Protein AF-A0A924BIZ5-F1 (afdb_monomer_lite)

Structure (mmCIF, N/CA/C/O backbone):
data_AF-A0A924BIZ5-F1
#
_entry.id   AF-A0A924BIZ5-F1
#
loop_
_atom_site.group_PDB
_atom_site.id
_atom_site.type_symbol
_atom_site.label_atom_id
_atom_site.label_alt_id
_atom_site.label_comp_id
_atom_site.label_asym_id
_atom_site.label_entity_id
_atom_site.label_seq_id
_atom_site.pdbx_PDB_ins_code
_atom_site.Cartn_x
_atom_site.Cartn_y
_atom_site.Cartn_z
_atom_site.occupancy
_atom_site.B_iso_or_equiv
_atom_site.auth_seq_id
_atom_site.auth_comp_id
_atom_site.auth_asym_id
_atom_site.auth_atom_id
_atom_site.pdbx_PDB_model_num
ATOM 1 N N . TRP A 1 1 ? 25.048 5.324 -27.636 1.00 75.25 1 TRP A N 1
ATOM 2 C CA . TRP A 1 1 ? 23.695 4.860 -28.011 1.00 75.25 1 TRP A CA 1
ATOM 3 C C . TRP A 1 1 ? 23.037 4.162 -26.826 1.00 75.25 1 TRP A C 1
ATOM 5 O O . TRP A 1 1 ? 23.643 3.249 -26.296 1.00 75.25 1 TRP A O 1
ATOM 15 N N . GLY A 1 2 ? 21.852 4.586 -26.367 1.00 77.31 2 GLY A N 1
ATOM 16 C CA . GLY A 1 2 ? 21.098 3.912 -25.292 1.00 77.31 2 GLY A CA 1
ATOM 17 C C . GLY A 1 2 ? 21.667 4.098 -23.879 1.00 77.31 2 GLY A C 1
ATOM 18 O O . GLY A 1 2 ? 21.203 3.449 -22.946 1.00 77.31 2 GLY A O 1
ATOM 19 N N . GLN A 1 3 ? 22.696 4.933 -23.727 1.00 85.75 3 GLN A N 1
ATOM 20 C CA . GLN A 1 3 ? 23.318 5.238 -22.439 1.00 85.75 3 GLN A CA 1
ATOM 21 C C . GLN A 1 3 ? 22.358 6.034 -21.552 1.00 85.75 3 GLN A C 1
ATOM 23 O O . GLN A 1 3 ? 22.257 5.753 -20.364 1.00 85.75 3 GLN A O 1
ATOM 28 N N . ASP A 1 4 ? 21.576 6.926 -22.157 1.00 88.44 4 ASP A N 1
ATOM 29 C CA . ASP A 1 4 ? 20.571 7.737 -21.466 1.00 88.44 4 ASP A CA 1
ATOM 30 C C . ASP A 1 4 ? 19.500 6.864 -20.796 1.00 88.44 4 ASP A C 1
ATOM 32 O O . ASP A 1 4 ? 19.100 7.139 -19.672 1.00 88.44 4 ASP A O 1
ATOM 36 N N . LEU A 1 5 ? 19.114 5.741 -21.420 1.00 86.38 5 LEU A N 1
ATOM 37 C CA . LEU A 1 5 ? 18.185 4.769 -20.826 1.00 86.38 5 LEU A CA 1
ATOM 38 C C . LEU A 1 5 ? 18.786 4.065 -19.603 1.00 86.38 5 LEU A C 1
ATOM 40 O O . LEU A 1 5 ? 18.089 3.803 -18.630 1.00 86.38 5 LEU A O 1
ATOM 44 N N . GLN A 1 6 ? 20.088 3.772 -19.627 1.00 85.88 6 GLN A N 1
ATOM 45 C CA . GLN A 1 6 ? 20.783 3.158 -18.491 1.00 85.88 6 GLN A CA 1
ATOM 46 C C . GLN A 1 6 ? 20.992 4.148 -17.337 1.00 85.88 6 GLN A C 1
ATOM 48 O O . GLN A 1 6 ? 20.965 3.740 -16.177 1.00 85.88 6 GLN A O 1
ATOM 53 N N . VAL A 1 7 ? 21.192 5.433 -17.645 1.00 89.88 7 VAL A N 1
ATOM 54 C CA . VAL A 1 7 ? 21.218 6.513 -16.646 1.00 89.88 7 VAL A CA 1
ATOM 55 C C . VAL A 1 7 ? 19.832 6.671 -16.029 1.00 89.88 7 VAL A C 1
ATOM 57 O O . VAL A 1 7 ? 19.696 6.519 -14.821 1.00 89.88 7 VAL A O 1
ATOM 60 N N . ALA A 1 8 ? 18.792 6.810 -16.852 1.00 87.31 8 ALA A N 1
ATOM 61 C CA . ALA A 1 8 ? 17.416 6.917 -16.381 1.00 87.31 8 ALA A CA 1
ATOM 62 C C . ALA A 1 8 ? 16.981 5.701 -15.539 1.00 87.31 8 ALA A C 1
ATOM 64 O O . ALA A 1 8 ? 16.285 5.860 -14.539 1.00 87.31 8 ALA A O 1
ATOM 65 N N . HIS A 1 9 ? 17.415 4.483 -15.894 1.00 89.00 9 HIS A N 1
ATOM 66 C CA . HIS A 1 9 ? 17.166 3.292 -15.076 1.00 89.00 9 HIS A CA 1
ATOM 67 C C . HIS A 1 9 ? 17.779 3.419 -13.676 1.00 89.00 9 HIS A C 1
ATOM 69 O O . HIS A 1 9 ? 17.130 3.095 -12.681 1.00 89.00 9 HIS A O 1
ATOM 75 N N . ARG A 1 10 ? 19.026 3.895 -13.593 1.00 87.88 10 ARG A N 1
ATOM 76 C CA . ARG A 1 10 ? 19.731 4.092 -12.323 1.00 87.88 10 ARG A CA 1
ATOM 77 C C . ARG A 1 10 ? 19.026 5.130 -11.455 1.00 87.88 10 ARG A C 1
ATOM 79 O O . ARG A 1 10 ? 18.825 4.871 -10.272 1.00 87.88 10 ARG A O 1
ATOM 86 N N . ASP A 1 11 ? 18.621 6.245 -12.052 1.00 88.31 11 ASP A N 1
ATOM 87 C CA . ASP A 1 11 ? 17.938 7.331 -11.348 1.00 88.31 11 ASP A CA 1
ATOM 88 C C . ASP A 1 11 ? 16.594 6.846 -10.780 1.00 88.31 11 ASP A C 1
ATOM 90 O O . ASP A 1 11 ? 16.328 7.001 -9.587 1.00 88.31 11 ASP A O 1
ATOM 94 N N . LEU A 1 12 ? 15.808 6.114 -11.581 1.00 87.06 12 LEU A N 1
ATOM 95 C CA . LEU A 1 12 ? 14.564 5.477 -11.127 1.00 87.06 12 LEU A CA 1
ATOM 96 C C . LEU A 1 12 ? 14.786 4.488 -9.971 1.00 87.06 12 LEU A C 1
ATOM 98 O O . LEU A 1 12 ? 13.953 4.394 -9.067 1.00 87.06 12 LEU A O 1
ATOM 102 N N . MET A 1 13 ? 15.889 3.732 -9.978 1.00 85.56 13 MET A N 1
ATOM 103 C CA . MET A 1 13 ? 16.218 2.813 -8.881 1.00 85.56 13 MET A CA 1
ATOM 104 C C . MET A 1 13 ? 16.618 3.549 -7.601 1.00 85.56 13 MET A C 1
ATOM 106 O O . MET A 1 13 ? 16.263 3.105 -6.507 1.00 85.56 13 MET A O 1
ATOM 110 N N . GLN A 1 14 ? 17.316 4.678 -7.720 1.00 85.06 14 GLN A N 1
ATOM 111 C CA . GLN A 1 14 ? 17.678 5.509 -6.576 1.00 85.06 14 GLN A CA 1
ATOM 112 C C . GLN A 1 14 ? 16.439 6.137 -5.924 1.00 85.06 14 GLN A C 1
ATOM 114 O O . GLN A 1 14 ? 16.303 6.094 -4.700 1.00 85.06 14 GLN A O 1
ATOM 119 N N . GLU A 1 15 ? 15.504 6.649 -6.727 1.00 81.25 15 GLU A N 1
ATOM 120 C CA . GLU A 1 15 ? 14.223 7.174 -6.238 1.00 81.25 15 GLU A CA 1
ATOM 121 C C . GLU A 1 15 ? 13.387 6.085 -5.550 1.00 81.25 15 GLU A C 1
ATOM 123 O O . GLU A 1 15 ? 12.900 6.285 -4.434 1.00 81.25 15 GLU A O 1
ATOM 128 N N . ARG A 1 16 ? 13.294 4.889 -6.150 1.00 81.19 16 ARG A N 1
ATOM 129 C CA . ARG A 1 16 ? 12.578 3.747 -5.558 1.00 81.19 16 ARG A CA 1
ATOM 130 C C . ARG A 1 16 ? 13.106 3.386 -4.170 1.00 81.19 16 ARG A C 1
ATOM 132 O O . ARG A 1 16 ? 12.307 3.070 -3.287 1.00 81.19 16 ARG A O 1
ATOM 139 N N . LEU A 1 17 ? 14.425 3.395 -3.962 1.00 75.94 17 LEU A N 1
ATOM 140 C CA . LEU A 1 17 ? 15.005 3.012 -2.673 1.00 75.94 17 LEU A CA 1
ATOM 141 C C . LEU A 1 17 ? 14.503 3.929 -1.548 1.00 75.94 17 LEU A C 1
ATOM 143 O O . LEU A 1 17 ? 14.100 3.430 -0.496 1.00 75.94 17 LEU A O 1
ATOM 147 N N . ALA A 1 18 ? 14.436 5.238 -1.804 1.00 72.38 18 ALA A N 1
ATOM 148 C CA . ALA A 1 18 ? 13.903 6.215 -0.857 1.00 72.38 18 ALA A CA 1
ATOM 149 C C . ALA A 1 18 ? 12.415 5.969 -0.539 1.00 72.38 18 ALA A C 1
ATOM 151 O O . ALA A 1 18 ? 11.995 6.099 0.609 1.00 72.38 18 ALA A O 1
ATOM 152 N N . VAL A 1 19 ? 11.635 5.552 -1.539 1.00 71.69 19 VAL A N 1
ATOM 153 C CA . VAL A 1 19 ? 10.201 5.245 -1.411 1.00 71.69 19 VAL A CA 1
ATOM 154 C C . VAL A 1 19 ? 9.962 3.937 -0.635 1.00 71.69 19 VAL A C 1
ATOM 156 O O . VAL A 1 19 ? 9.086 3.873 0.226 1.00 71.69 19 VAL A O 1
ATOM 159 N N . SER A 1 20 ? 10.767 2.898 -0.878 1.00 68.44 20 SER A N 1
ATOM 160 C CA . SER A 1 20 ? 10.620 1.576 -0.240 1.00 68.44 20 SER A CA 1
ATOM 161 C C . SER A 1 20 ? 10.942 1.562 1.261 1.00 68.44 20 SER A C 1
ATOM 163 O O . SER A 1 20 ? 10.394 0.753 2.007 1.00 68.44 20 SER A O 1
ATOM 165 N N . GLN A 1 21 ? 11.797 2.479 1.725 1.00 68.19 21 GLN A N 1
ATOM 166 C CA . GLN A 1 21 ? 12.205 2.580 3.131 1.00 68.19 21 GLN A CA 1
ATOM 167 C C . GLN A 1 21 ? 11.258 3.443 3.977 1.00 68.19 21 GLN A C 1
ATOM 169 O O . GLN A 1 21 ? 11.586 3.782 5.117 1.00 68.19 21 GLN A O 1
ATOM 174 N N . ALA A 1 22 ? 10.085 3.801 3.445 1.00 75.62 22 ALA A N 1
ATOM 175 C CA . ALA A 1 22 ? 9.154 4.688 4.121 1.00 75.62 22 ALA A CA 1
ATOM 176 C C . ALA A 1 22 ? 8.770 4.138 5.516 1.00 75.62 22 ALA A C 1
ATOM 178 O O . ALA A 1 22 ? 8.146 3.072 5.610 1.00 75.62 22 ALA A O 1
ATOM 179 N N . PRO A 1 23 ? 9.082 4.860 6.616 1.00 85.62 23 PRO A N 1
ATOM 180 C CA . PRO A 1 23 ? 8.750 4.430 7.980 1.00 85.62 23 PRO A CA 1
ATOM 181 C C . PRO A 1 23 ? 7.243 4.203 8.165 1.00 85.62 23 PRO A C 1
ATOM 183 O O . PRO A 1 23 ? 6.839 3.336 8.940 1.00 85.62 23 PRO A O 1
ATOM 186 N N . LEU A 1 24 ? 6.439 4.879 7.343 1.00 90.50 24 LEU A N 1
ATOM 187 C CA . LEU A 1 24 ? 4.989 4.792 7.270 1.00 90.50 24 LEU A CA 1
ATOM 188 C C . LEU A 1 24 ? 4.433 3.358 7.207 1.00 90.50 24 LEU A C 1
ATOM 190 O O . LEU A 1 24 ? 3.452 3.062 7.889 1.00 90.50 24 LEU A O 1
ATOM 194 N N . LEU A 1 25 ? 5.030 2.455 6.416 1.00 89.38 25 LEU A N 1
ATOM 195 C CA . LEU A 1 25 ? 4.541 1.069 6.297 1.00 89.38 25 LEU A CA 1
ATOM 196 C C . LEU A 1 25 ? 4.655 0.324 7.631 1.00 89.38 25 LEU A C 1
ATOM 198 O O . LEU A 1 25 ? 3.721 -0.350 8.075 1.00 89.38 25 LEU A O 1
ATOM 202 N N . ARG A 1 26 ? 5.806 0.478 8.285 1.00 89.88 26 ARG A N 1
ATOM 203 C CA . ARG A 1 26 ? 6.124 -0.152 9.568 1.00 89.88 26 ARG A CA 1
ATOM 204 C C . ARG A 1 26 ? 5.297 0.448 10.700 1.00 89.88 26 ARG A C 1
ATOM 206 O O . ARG A 1 26 ? 4.749 -0.301 11.503 1.00 89.88 26 ARG A O 1
ATOM 213 N N . GLU A 1 27 ? 5.169 1.770 10.738 1.00 93.00 27 GLU A N 1
ATOM 214 C CA . GLU A 1 27 ? 4.358 2.480 11.732 1.00 93.00 27 GLU A CA 1
ATOM 215 C C . GLU A 1 27 ? 2.885 2.081 11.629 1.00 93.00 27 GLU A C 1
ATOM 217 O O . GLU A 1 27 ? 2.299 1.641 12.616 1.00 93.00 27 GLU A O 1
ATOM 222 N N . THR A 1 28 ? 2.308 2.104 10.422 1.00 93.81 28 THR A N 1
ATOM 223 C CA . THR A 1 28 ? 0.913 1.685 10.205 1.00 93.81 28 THR A CA 1
ATOM 224 C C . THR A 1 28 ? 0.696 0.230 10.627 1.00 93.81 28 THR A C 1
ATOM 226 O O . THR A 1 28 ? -0.275 -0.078 11.319 1.00 93.81 28 THR A O 1
ATOM 229 N N . THR A 1 29 ? 1.612 -0.673 10.259 1.00 93.31 29 THR A N 1
ATOM 230 C CA . THR A 1 29 ? 1.534 -2.091 10.649 1.00 93.31 29 THR A CA 1
ATOM 231 C C . THR A 1 29 ? 1.585 -2.254 12.168 1.00 93.31 29 THR A C 1
ATOM 233 O O . THR A 1 29 ? 0.789 -3.002 12.739 1.00 93.31 29 THR A O 1
ATOM 236 N N . SER A 1 30 ? 2.480 -1.523 12.837 1.00 93.31 30 SER A N 1
ATOM 237 C CA . SER A 1 30 ? 2.604 -1.520 14.297 1.00 93.31 30 SER A CA 1
ATOM 238 C C . SER A 1 30 ? 1.320 -1.028 14.968 1.00 93.31 30 SER A C 1
ATOM 240 O O . SER A 1 30 ? 0.792 -1.692 15.860 1.00 93.31 30 SER A O 1
ATOM 242 N N . HIS A 1 31 ? 0.748 0.076 14.483 1.00 94.75 31 HIS A N 1
ATOM 243 C CA . HIS A 1 31 ? -0.507 0.618 15.001 1.00 94.75 31 HIS A CA 1
ATOM 244 C C . HIS A 1 31 ? -1.683 -0.346 14.817 1.00 94.75 31 HIS A C 1
ATOM 246 O O . HIS A 1 31 ? -2.429 -0.571 15.769 1.00 94.75 31 HIS A O 1
ATOM 252 N N . LEU A 1 32 ? -1.830 -0.974 13.644 1.00 94.44 32 LEU A N 1
ATOM 253 C CA . LEU A 1 32 ? -2.865 -1.990 13.410 1.00 94.44 32 LEU A CA 1
ATOM 254 C C . LEU A 1 32 ? -2.666 -3.229 14.293 1.00 94.44 32 LEU A C 1
ATOM 256 O O . LEU A 1 32 ? -3.635 -3.775 14.818 1.00 94.44 32 LEU A O 1
ATOM 260 N N . THR A 1 33 ? -1.420 -3.652 14.502 1.00 94.25 33 THR A N 1
ATOM 261 C CA . THR A 1 33 ? -1.093 -4.777 15.390 1.00 94.25 33 THR A CA 1
ATOM 262 C C . THR A 1 33 ? -1.463 -4.455 16.833 1.00 94.25 33 THR A C 1
ATOM 264 O O . THR A 1 33 ? -2.115 -5.258 17.501 1.00 94.25 33 THR A O 1
ATOM 267 N N . ARG A 1 34 ? -1.103 -3.259 17.310 1.00 94.31 34 ARG A N 1
ATOM 268 C CA . ARG A 1 34 ? -1.454 -2.801 18.655 1.00 94.31 34 ARG A CA 1
ATOM 269 C C . ARG A 1 34 ? -2.966 -2.692 18.831 1.00 94.31 34 ARG A C 1
ATOM 271 O O . ARG A 1 34 ? -3.497 -3.145 19.840 1.00 94.31 34 ARG A O 1
ATOM 278 N N . LEU A 1 35 ? -3.662 -2.171 17.823 1.00 94.38 35 LEU A N 1
ATOM 279 C CA . LEU A 1 35 ? -5.116 -2.072 17.814 1.00 94.38 35 LEU A CA 1
ATOM 280 C C . LEU A 1 35 ? -5.773 -3.454 17.935 1.00 94.38 35 LEU A C 1
ATOM 282 O O . LEU A 1 35 ? -6.637 -3.650 18.787 1.00 94.38 35 LEU A O 1
ATOM 286 N N . ARG A 1 36 ? -5.308 -4.437 17.154 1.00 93.88 36 ARG A N 1
ATOM 287 C CA . ARG A 1 36 ? -5.764 -5.831 17.253 1.00 93.88 36 ARG A CA 1
ATOM 288 C C . ARG A 1 36 ? -5.538 -6.408 18.647 1.00 93.88 36 ARG A C 1
ATOM 290 O O . ARG A 1 36 ? -6.429 -7.069 19.168 1.00 93.88 36 ARG A O 1
ATOM 297 N N . GLN A 1 37 ? -4.365 -6.178 19.240 1.00 91.12 37 GLN A N 1
ATOM 298 C CA . GLN A 1 37 ? -4.041 -6.678 20.580 1.00 91.12 37 GLN A CA 1
ATOM 299 C C . GLN A 1 37 ? -5.025 -6.148 21.626 1.00 91.12 37 GLN A C 1
ATOM 301 O O . GLN A 1 37 ? -5.589 -6.947 22.371 1.00 91.12 37 GLN A O 1
ATOM 306 N N . ILE A 1 38 ? -5.282 -4.834 21.633 1.00 90.38 38 ILE A N 1
ATOM 307 C CA . ILE A 1 38 ? -6.237 -4.209 22.561 1.00 90.38 38 ILE A CA 1
ATOM 308 C C . ILE A 1 38 ? -7.628 -4.810 22.359 1.00 90.38 38 ILE A C 1
ATOM 310 O O . ILE A 1 38 ? -8.240 -5.279 23.314 1.00 90.38 38 ILE A O 1
ATOM 314 N N . LEU A 1 39 ? -8.105 -4.869 21.114 1.00 89.31 39 LEU A N 1
ATOM 315 C CA . LEU A 1 39 ? -9.426 -5.411 20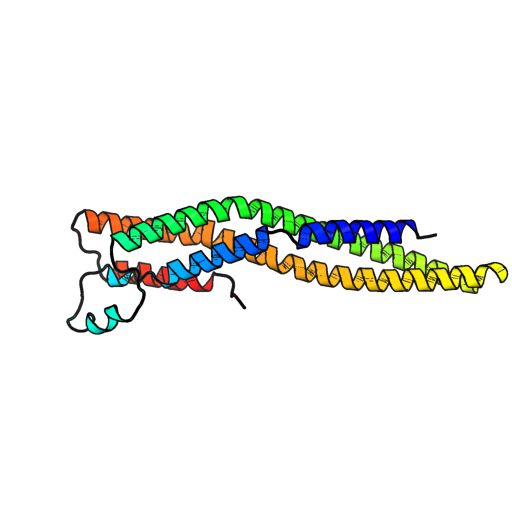.800 1.00 89.31 39 LEU A CA 1
ATOM 316 C C . LEU A 1 39 ? -9.563 -6.879 21.214 1.00 89.31 39 LEU A C 1
ATOM 318 O O . LEU A 1 39 ? -10.567 -7.246 21.807 1.00 89.31 39 LEU A O 1
ATOM 322 N N . SER A 1 40 ? -8.539 -7.705 20.987 1.00 87.56 40 SER A N 1
ATOM 323 C CA . SER A 1 40 ? -8.548 -9.117 21.393 1.00 87.56 40 SER A CA 1
ATOM 324 C C . SER A 1 40 ? -8.532 -9.337 22.908 1.00 87.56 40 SER A C 1
ATOM 326 O O . SER A 1 40 ? -8.853 -10.428 23.366 1.00 87.56 40 SER A O 1
ATOM 328 N N . SER A 1 41 ? -8.149 -8.317 23.683 1.00 86.44 41 SER A N 1
ATOM 329 C CA . SER A 1 41 ? -8.202 -8.353 25.147 1.00 86.44 41 SER A CA 1
ATOM 330 C C . SER A 1 41 ? -9.519 -7.847 25.732 1.00 86.44 41 SER A C 1
ATOM 332 O O . SER A 1 41 ? -9.698 -7.943 26.938 1.00 86.44 41 SER A O 1
ATOM 334 N N . ILE A 1 42 ? -10.445 -7.309 24.935 1.00 82.75 42 ILE A N 1
ATOM 335 C CA . ILE A 1 42 ? -11.737 -6.840 25.451 1.00 82.75 42 ILE A CA 1
ATOM 336 C C . ILE A 1 42 ? -12.700 -8.023 25.533 1.00 82.75 42 ILE A C 1
ATOM 338 O O . ILE A 1 42 ? -12.924 -8.700 24.532 1.00 82.75 42 ILE A O 1
ATOM 342 N N . ASP A 1 43 ? -13.301 -8.232 26.706 1.00 79.25 43 ASP A N 1
ATOM 343 C CA . ASP A 1 43 ? -14.416 -9.166 26.893 1.00 79.25 43 ASP A CA 1
ATOM 344 C C . ASP A 1 43 ? -15.712 -8.391 27.169 1.00 79.25 43 ASP A C 1
ATOM 346 O O . ASP A 1 43 ? -15.970 -7.970 28.300 1.00 79.25 43 ASP A O 1
ATOM 350 N N . PRO A 1 44 ? -16.559 -8.192 26.145 1.00 71.94 44 PRO A N 1
ATOM 351 C CA . PRO A 1 44 ? -17.839 -7.519 26.315 1.00 71.94 44 PRO A CA 1
ATOM 352 C C . PRO A 1 44 ? -18.815 -8.264 27.226 1.00 71.94 44 PRO A C 1
ATOM 354 O O . PRO A 1 44 ? -19.698 -7.633 27.808 1.00 71.94 44 PRO A O 1
ATOM 357 N N . GLU A 1 45 ? -18.690 -9.588 27.358 1.00 73.00 45 GLU A N 1
ATOM 358 C CA . GLU A 1 45 ? -19.587 -10.403 28.181 1.00 73.00 45 GLU A CA 1
ATOM 359 C C . GLU A 1 45 ? -19.277 -10.271 29.674 1.00 73.00 45 GLU A C 1
ATOM 361 O O . GLU A 1 45 ? -20.178 -10.406 30.507 1.00 73.00 45 GLU A O 1
ATOM 366 N N . ALA A 1 46 ? -18.040 -9.913 30.029 1.00 69.12 46 ALA A N 1
ATOM 367 C CA . ALA A 1 46 ? -17.669 -9.575 31.401 1.00 69.12 46 ALA A CA 1
ATOM 368 C C . ALA A 1 46 ? -18.441 -8.359 31.952 1.00 69.12 46 ALA A C 1
ATOM 370 O O . ALA A 1 46 ? -18.649 -8.269 33.162 1.00 69.12 46 ALA A O 1
ATOM 371 N N . LEU A 1 47 ? -18.927 -7.470 31.076 1.00 64.19 47 LEU A N 1
ATOM 372 C CA . LEU A 1 47 ? -19.674 -6.260 31.442 1.00 64.19 47 LEU A CA 1
ATOM 373 C C . LEU A 1 47 ? -21.144 -6.533 31.819 1.00 64.19 47 LEU A C 1
ATOM 375 O O . LEU A 1 47 ? -21.817 -5.639 32.336 1.00 64.19 47 LEU A O 1
ATOM 379 N N . ALA A 1 48 ? -21.662 -7.742 31.564 1.00 62.91 48 ALA A N 1
ATOM 380 C CA . ALA A 1 48 ? -23.007 -8.152 31.966 1.00 62.91 48 ALA A CA 1
ATOM 381 C C . ALA A 1 48 ? -23.022 -8.780 33.375 1.00 62.91 48 ALA A C 1
ATOM 383 O O . ALA A 1 48 ? -22.080 -9.488 33.753 1.00 62.91 48 ALA A O 1
ATOM 384 N N . PRO A 1 49 ? -24.092 -8.571 34.175 1.00 54.97 49 PRO A N 1
ATOM 385 C CA . PRO A 1 49 ? -24.231 -9.252 35.460 1.00 54.97 49 PRO A CA 1
ATOM 386 C C . PRO A 1 49 ? -24.221 -10.779 35.260 1.00 54.97 49 PRO A C 1
ATOM 388 O O . PRO A 1 49 ? -24.746 -11.270 34.256 1.00 54.97 49 PRO A O 1
ATOM 391 N N . PRO A 1 50 ? -23.628 -11.550 36.191 1.00 53.88 50 PRO A N 1
ATOM 392 C CA . PRO A 1 50 ? -23.430 -12.984 36.019 1.00 53.88 50 PRO A CA 1
ATOM 393 C C . PRO A 1 50 ? -24.770 -13.718 35.900 1.00 53.88 50 PRO A C 1
ATOM 395 O O . PRO A 1 50 ? -25.503 -13.896 36.870 1.00 53.88 50 PRO A O 1
ATOM 398 N N . GLY A 1 51 ? -25.071 -14.191 34.694 1.00 46.22 51 GLY A N 1
ATOM 399 C CA . GLY A 1 51 ? -26.113 -15.180 34.452 1.00 46.22 51 GLY A CA 1
ATOM 400 C C . GLY A 1 51 ? -25.586 -16.580 34.754 1.00 46.22 51 GLY A C 1
ATOM 401 O O . GLY A 1 51 ? -25.231 -17.307 33.833 1.00 46.22 51 GLY A O 1
ATOM 402 N N . GLY A 1 52 ? -25.509 -16.950 36.034 1.00 46.28 52 GLY A N 1
ATOM 403 C CA . GLY A 1 52 ? -25.227 -18.323 36.471 1.00 46.28 52 GLY A CA 1
ATOM 404 C C . GLY A 1 52 ? -23.963 -18.494 37.321 1.00 46.28 52 GLY A C 1
ATOM 405 O O . GLY A 1 52 ? -22.917 -17.909 37.061 1.00 46.28 52 GLY A O 1
ATOM 406 N N . ILE A 1 53 ? -24.074 -19.363 38.329 1.00 42.31 53 ILE A N 1
ATOM 407 C CA . ILE A 1 53 ? -23.140 -19.589 39.453 1.00 42.31 53 ILE A CA 1
ATOM 408 C C . ILE A 1 53 ? -21.738 -20.107 39.021 1.00 42.31 53 ILE A C 1
ATOM 410 O O . ILE A 1 53 ? -20.827 -20.186 39.839 1.00 42.31 53 ILE A O 1
ATOM 414 N N . GLY A 1 54 ? -21.507 -20.411 37.738 1.00 45.38 54 GLY A N 1
ATOM 415 C CA . GLY A 1 54 ? -20.284 -21.075 37.252 1.00 45.38 54 GLY A CA 1
ATOM 416 C C . GLY A 1 54 ? -19.195 -20.201 36.607 1.00 45.38 54 GLY A C 1
ATOM 417 O O . GLY A 1 54 ? -18.120 -20.718 36.319 1.00 45.38 54 GLY A O 1
ATOM 418 N N . THR A 1 55 ? -19.414 -18.907 36.351 1.00 48.72 55 THR A N 1
ATOM 419 C CA . THR A 1 55 ? -18.521 -18.112 35.468 1.00 48.72 55 THR A CA 1
ATOM 420 C C . THR A 1 55 ? -17.371 -17.382 36.173 1.00 48.72 55 THR A C 1
ATOM 422 O O . THR A 1 55 ? -16.474 -16.857 35.515 1.00 48.72 55 THR A O 1
ATOM 425 N N . HIS A 1 56 ? -17.325 -17.369 37.507 1.00 46.31 56 HIS A N 1
ATOM 426 C CA . HIS A 1 56 ? -16.324 -16.593 38.253 1.00 46.31 56 HIS A CA 1
ATOM 427 C C . HIS A 1 56 ? -14.922 -17.226 38.304 1.00 46.31 56 HIS A C 1
ATOM 429 O O . HIS A 1 56 ? -13.941 -16.503 38.463 1.00 46.31 56 HIS A O 1
ATOM 435 N N . ALA A 1 57 ? -14.797 -18.548 38.140 1.00 42.44 57 ALA A N 1
ATOM 436 C CA . ALA A 1 57 ? -13.511 -19.243 38.274 1.00 42.44 57 ALA A CA 1
ATOM 437 C C . ALA A 1 57 ? -12.623 -19.159 37.014 1.00 42.44 57 ALA A C 1
ATOM 439 O O . ALA A 1 57 ? -11.401 -19.202 37.131 1.00 42.44 57 ALA A O 1
ATOM 440 N N . PHE A 1 58 ? -13.211 -18.971 35.826 1.00 45.97 58 PHE A N 1
ATOM 441 C CA . PHE A 1 58 ? -12.465 -18.833 34.565 1.00 45.97 58 PHE A CA 1
ATOM 442 C C . PHE A 1 58 ? -12.015 -17.391 34.259 1.00 45.97 58 PHE A C 1
ATOM 444 O O . PHE A 1 58 ? -11.071 -17.205 33.496 1.00 45.97 58 PHE A O 1
ATOM 451 N N . ARG A 1 59 ? -12.619 -16.376 34.898 1.00 47.44 59 ARG A N 1
ATOM 452 C CA . ARG A 1 59 ? -12.335 -14.943 34.656 1.00 47.44 59 ARG A CA 1
ATOM 453 C C . ARG A 1 59 ? -10.923 -14.490 35.046 1.00 47.44 59 ARG A C 1
ATOM 455 O O . ARG A 1 59 ? -10.391 -13.571 34.444 1.00 47.44 59 ARG A O 1
ATOM 462 N N . ARG A 1 60 ? -10.291 -15.124 36.040 1.00 41.31 60 ARG A N 1
ATOM 463 C CA . ARG A 1 60 ? -9.027 -14.637 36.637 1.00 41.31 60 ARG A CA 1
ATOM 464 C C . ARG A 1 60 ? -7.752 -15.032 35.877 1.00 41.31 60 ARG A C 1
ATOM 466 O O . ARG A 1 60 ? -6.675 -14.566 36.231 1.00 41.31 60 ARG A O 1
ATOM 473 N N . LEU A 1 61 ? -7.859 -15.918 34.885 1.00 43.25 61 LEU A N 1
ATOM 474 C CA . LEU A 1 61 ? -6.716 -16.470 34.140 1.00 43.25 61 LEU A CA 1
ATOM 475 C C . LEU A 1 61 ? -6.478 -15.784 32.788 1.00 43.25 61 LEU A C 1
ATOM 477 O O . LEU A 1 61 ? -5.437 -15.987 32.166 1.00 43.25 61 LEU A O 1
ATOM 481 N N . SER A 1 62 ? -7.412 -14.953 32.339 1.00 46.50 62 SER A N 1
ATOM 482 C CA . SER A 1 62 ? -7.351 -14.245 31.066 1.00 46.50 62 SER A CA 1
ATOM 483 C C . SER A 1 62 ? -7.028 -12.769 31.304 1.00 46.50 62 SER A C 1
ATOM 485 O O . SER A 1 62 ? -7.641 -12.139 32.158 1.00 46.50 62 SER A O 1
ATOM 487 N N . ARG A 1 63 ? -6.070 -12.209 30.550 1.00 50.59 63 ARG A N 1
ATOM 488 C CA . ARG A 1 63 ? -5.699 -10.775 30.534 1.00 50.59 63 ARG A CA 1
ATOM 489 C C . ARG A 1 63 ? -6.811 -9.906 29.914 1.00 50.59 63 ARG A C 1
ATOM 491 O O . ARG A 1 63 ? -6.555 -9.179 28.956 1.00 50.59 63 ARG A O 1
ATOM 498 N N . LEU A 1 64 ? -8.044 -10.075 30.373 1.00 61.91 64 LEU A N 1
ATOM 499 C CA . LEU A 1 64 ? -9.211 -9.409 29.818 1.00 61.91 64 LEU A CA 1
ATOM 500 C C . LEU A 1 64 ? -9.356 -8.024 30.433 1.00 61.91 64 LEU A C 1
ATOM 502 O O . LEU A 1 64 ? -9.152 -7.842 31.624 1.00 61.91 64 LEU A O 1
ATOM 506 N N . ILE A 1 65 ? -9.702 -7.063 29.589 1.00 60.44 65 ILE A N 1
ATOM 507 C CA . ILE A 1 65 ? -10.175 -5.741 29.973 1.00 60.44 65 ILE A CA 1
ATOM 508 C C . ILE A 1 65 ? -11.615 -5.946 30.437 1.00 60.44 65 ILE A C 1
ATOM 510 O O . ILE A 1 65 ? -12.523 -6.044 29.609 1.00 60.44 65 ILE A O 1
ATOM 514 N N . ASP A 1 66 ? -11.799 -6.094 31.747 1.00 64.62 66 ASP A N 1
ATOM 515 C CA . ASP A 1 66 ? -13.051 -6.544 32.362 1.00 64.62 66 ASP A CA 1
ATOM 516 C C . ASP A 1 66 ? -13.651 -5.516 33.336 1.00 64.62 66 ASP A C 1
ATOM 518 O O . ASP A 1 66 ? -14.808 -5.648 33.747 1.00 64.62 66 ASP A O 1
ATOM 522 N N . THR A 1 67 ? -12.922 -4.438 33.642 1.00 67.56 67 THR A N 1
ATOM 523 C CA . THR A 1 67 ? -13.427 -3.320 34.451 1.00 67.56 67 THR A CA 1
ATOM 524 C C . THR A 1 67 ? -13.821 -2.092 33.610 1.00 67.56 67 THR A C 1
ATOM 526 O O . THR A 1 67 ? -13.223 -1.826 32.562 1.00 67.56 67 THR A O 1
ATOM 529 N N . PRO A 1 68 ? -14.795 -1.272 34.065 1.00 70.06 68 PRO A N 1
ATOM 530 C CA . PRO A 1 68 ? -15.160 -0.022 33.390 1.00 70.06 68 PRO A CA 1
ATOM 531 C C . PRO A 1 68 ? -13.982 0.948 33.199 1.00 70.06 68 PRO A C 1
ATOM 533 O O . PRO A 1 68 ? -13.885 1.593 32.154 1.00 70.06 68 PRO A O 1
ATOM 536 N N . ASP A 1 69 ? -13.070 1.019 34.173 1.00 73.56 69 ASP A N 1
ATOM 537 C CA . ASP A 1 69 ? -11.895 1.896 34.125 1.00 73.56 69 ASP A CA 1
ATOM 538 C C . ASP A 1 69 ? -10.851 1.413 33.110 1.00 73.56 69 ASP A C 1
ATOM 540 O O . ASP A 1 69 ? -10.286 2.218 32.364 1.00 73.56 69 ASP A O 1
ATOM 544 N N . GLU A 1 70 ? -10.591 0.106 33.038 1.00 79.69 70 GLU A N 1
ATOM 545 C CA . GLU A 1 70 ? -9.695 -0.455 32.020 1.00 79.69 70 GLU A CA 1
ATOM 546 C C . GLU A 1 70 ? -10.287 -0.299 30.622 1.00 79.69 70 GLU A C 1
ATOM 548 O O . GLU A 1 70 ? -9.564 0.050 29.689 1.00 79.69 70 GLU A O 1
ATOM 553 N N . LEU A 1 71 ? -11.604 -0.466 30.480 1.00 79.62 71 LEU A N 1
ATOM 554 C CA . LEU A 1 71 ? -12.307 -0.251 29.221 1.00 79.62 71 LEU A CA 1
ATOM 555 C C . LEU A 1 71 ? -12.231 1.216 28.769 1.00 79.62 71 LEU A C 1
ATOM 557 O O . LEU A 1 71 ? -12.040 1.485 27.583 1.00 79.62 71 LEU A O 1
ATOM 561 N N . ALA A 1 72 ? -12.326 2.174 29.696 1.00 80.19 72 ALA A N 1
ATOM 562 C CA . ALA A 1 72 ? -12.139 3.594 29.400 1.00 80.19 72 ALA A CA 1
ATOM 563 C C . ALA A 1 72 ? -10.698 3.912 28.953 1.00 80.19 72 ALA A C 1
ATOM 565 O O . ALA A 1 72 ? -10.500 4.664 27.995 1.00 80.19 72 ALA A O 1
ATOM 566 N N . ARG A 1 73 ? -9.681 3.302 29.580 1.00 85.62 73 ARG A N 1
ATOM 567 C CA . ARG A 1 73 ? -8.278 3.438 29.138 1.00 85.62 73 ARG A CA 1
ATOM 568 C C . ARG A 1 73 ? -8.056 2.823 27.757 1.00 85.62 73 ARG A C 1
ATOM 570 O O . ARG A 1 73 ? -7.451 3.464 26.901 1.00 85.62 73 ARG A O 1
ATOM 577 N N . ALA A 1 74 ? -8.593 1.626 27.525 1.00 87.38 74 ALA A N 1
ATOM 578 C CA . ALA A 1 74 ? -8.542 0.938 26.238 1.00 87.38 74 ALA A CA 1
ATOM 579 C C . ALA A 1 74 ? -9.171 1.783 25.128 1.00 87.38 74 ALA A C 1
ATOM 581 O O . ALA A 1 74 ? -8.593 1.936 24.055 1.00 87.38 74 ALA A O 1
ATOM 582 N N . ARG A 1 75 ? -10.330 2.393 25.410 1.00 87.00 75 ARG A N 1
ATOM 583 C CA . ARG A 1 75 ? -11.010 3.328 24.509 1.00 87.00 75 ARG A CA 1
ATOM 584 C C . ARG A 1 75 ? -10.113 4.506 24.139 1.00 87.00 75 ARG A C 1
ATOM 586 O O . ARG A 1 75 ? -9.999 4.812 22.955 1.00 87.00 75 ARG A O 1
ATOM 593 N N . GLY A 1 76 ? -9.471 5.128 25.129 1.00 89.56 76 GLY A N 1
ATOM 594 C CA . GLY A 1 76 ? -8.556 6.248 24.911 1.00 89.56 76 GLY A CA 1
ATOM 595 C C . GLY A 1 76 ? -7.349 5.871 24.047 1.00 89.56 76 GLY A C 1
ATOM 596 O O . GLY A 1 76 ? -6.979 6.624 23.147 1.00 89.56 76 GLY A O 1
ATOM 597 N N . GLU A 1 77 ? -6.772 4.687 24.264 1.00 93.00 77 GLU A N 1
ATOM 598 C CA . GLU A 1 77 ? -5.682 4.176 23.426 1.00 93.00 77 GLU A CA 1
ATOM 599 C C . GLU A 1 77 ? -6.155 3.881 21.993 1.00 93.00 77 GLU A C 1
ATOM 601 O O . GLU A 1 77 ? -5.486 4.264 21.032 1.00 93.00 77 GLU A O 1
ATOM 606 N N . ILE A 1 78 ? -7.336 3.274 21.831 1.00 93.56 78 ILE A N 1
ATOM 607 C CA . ILE A 1 78 ? -7.955 3.050 20.519 1.00 93.56 78 ILE A CA 1
ATOM 608 C C . ILE A 1 78 ? -8.153 4.380 19.777 1.00 93.56 78 ILE A C 1
ATOM 610 O O . ILE A 1 78 ? -7.773 4.485 18.612 1.00 93.56 78 ILE A O 1
ATOM 614 N N . ASP A 1 79 ? -8.697 5.408 20.433 1.00 93.50 79 ASP A N 1
ATOM 615 C CA . ASP A 1 79 ? -8.890 6.727 19.817 1.00 93.50 79 ASP A CA 1
ATOM 616 C C . ASP A 1 79 ? -7.562 7.380 19.417 1.00 93.50 79 ASP A C 1
ATOM 618 O O . ASP A 1 79 ? -7.467 7.991 18.349 1.00 93.50 79 ASP A O 1
ATOM 622 N N . ALA A 1 80 ? -6.517 7.226 20.233 1.00 94.19 80 ALA A N 1
ATOM 623 C CA . ALA A 1 80 ? -5.180 7.700 19.890 1.00 94.19 80 ALA A CA 1
ATOM 624 C C . ALA A 1 80 ? -4.633 6.989 18.639 1.00 94.19 80 ALA A C 1
ATOM 626 O O . ALA A 1 80 ? -4.135 7.652 17.730 1.00 94.19 80 ALA A O 1
ATOM 627 N N . LEU A 1 81 ? -4.787 5.665 18.543 1.00 94.81 81 LEU A N 1
ATOM 628 C CA . LEU A 1 81 ? -4.376 4.892 17.365 1.00 94.81 81 LEU A CA 1
ATOM 629 C C . LEU A 1 81 ? -5.175 5.280 16.115 1.00 94.81 81 LEU A C 1
ATOM 631 O O . LEU A 1 81 ? -4.592 5.434 15.043 1.00 94.81 81 LEU A O 1
ATOM 635 N N . LEU A 1 82 ? -6.486 5.501 16.234 1.00 93.44 82 LEU A N 1
ATOM 636 C CA . LEU A 1 82 ? -7.329 5.948 15.119 1.00 93.44 82 LEU A CA 1
ATOM 637 C C . LEU A 1 82 ? -6.895 7.315 14.572 1.00 93.44 82 LEU A C 1
ATOM 639 O O . LEU A 1 82 ? -6.867 7.512 13.353 1.00 93.44 82 LEU A O 1
ATOM 643 N N . ARG A 1 83 ? -6.495 8.242 15.452 1.00 93.81 83 ARG A N 1
ATOM 644 C CA . ARG A 1 83 ? -5.954 9.556 15.060 1.00 93.81 83 ARG A CA 1
ATOM 645 C C . ARG A 1 83 ? -4.624 9.462 14.314 1.00 93.81 83 ARG A C 1
ATOM 647 O O . ARG A 1 83 ? -4.331 10.359 13.534 1.00 93.81 83 ARG A O 1
ATOM 654 N N . LEU A 1 84 ? -3.847 8.399 14.528 1.00 94.06 84 LEU A N 1
ATOM 655 C CA . LEU A 1 84 ? -2.602 8.134 13.797 1.00 94.06 84 LEU A CA 1
ATOM 656 C C . LEU A 1 84 ? -2.866 7.417 12.463 1.00 94.06 84 LEU A C 1
ATOM 658 O O . LEU A 1 84 ? -2.287 7.773 11.440 1.00 94.06 84 LEU A O 1
ATOM 662 N N . LEU A 1 85 ? -3.779 6.442 12.449 1.00 93.06 85 LEU A N 1
ATOM 663 C CA . LEU A 1 85 ? -4.101 5.642 11.260 1.00 93.06 85 LEU A CA 1
ATOM 664 C C . LEU A 1 85 ? -4.853 6.438 10.183 1.00 93.06 85 LEU A C 1
ATOM 666 O O . LEU A 1 85 ? -4.608 6.241 8.994 1.00 93.06 85 LEU A O 1
ATOM 670 N N . THR A 1 86 ? -5.741 7.351 10.582 1.00 87.69 86 THR A N 1
ATOM 671 C CA . THR A 1 86 ? -6.548 8.157 9.648 1.00 87.69 86 THR A CA 1
ATOM 672 C C . THR A 1 86 ? -5.684 8.999 8.692 1.00 87.69 86 THR A C 1
ATOM 674 O O . THR A 1 86 ? -5.812 8.828 7.479 1.00 87.69 86 THR A O 1
ATOM 677 N N . PRO A 1 87 ? -4.761 9.864 9.163 1.00 89.31 87 PRO A N 1
ATOM 678 C CA . PRO A 1 87 ? -3.890 10.626 8.266 1.00 89.31 87 PRO A CA 1
ATOM 679 C C . PRO A 1 87 ? -2.865 9.744 7.534 1.00 89.31 87 PRO A C 1
ATOM 681 O O . PRO A 1 87 ? -2.457 10.084 6.421 1.00 89.31 87 PRO A O 1
ATOM 684 N N . ALA A 1 88 ? -2.479 8.594 8.106 1.00 91.19 88 ALA A N 1
ATOM 685 C CA . ALA A 1 88 ? -1.558 7.655 7.463 1.00 91.19 88 ALA A CA 1
ATOM 686 C C . ALA A 1 88 ? -2.112 7.095 6.140 1.00 91.19 88 ALA A C 1
ATOM 688 O O . ALA A 1 88 ? -1.336 6.796 5.232 1.00 91.19 88 ALA A O 1
ATOM 689 N N . GLN A 1 89 ? -3.440 7.017 5.980 1.00 91.56 89 GLN A N 1
ATOM 690 C CA . GLN A 1 89 ? -4.075 6.532 4.753 1.00 91.56 89 GLN A CA 1
ATOM 691 C C . GLN A 1 89 ? -3.637 7.315 3.507 1.00 91.56 89 GLN A C 1
ATOM 693 O O . GLN A 1 89 ? -3.273 6.709 2.499 1.00 91.56 89 GLN A O 1
ATOM 698 N N . THR A 1 90 ? -3.628 8.649 3.571 1.00 91.31 90 THR A N 1
ATOM 699 C CA . THR A 1 90 ? -3.215 9.505 2.446 1.00 91.31 90 THR A CA 1
ATOM 700 C C . THR A 1 90 ? -1.753 9.266 2.077 1.00 91.31 90 THR A C 1
ATOM 702 O O . THR A 1 90 ? -1.409 9.190 0.894 1.00 91.31 90 THR A O 1
ATOM 705 N N . GLY A 1 91 ? -0.892 9.082 3.082 1.00 91.38 91 GLY A N 1
ATOM 706 C CA . GLY A 1 91 ? 0.509 8.729 2.867 1.00 91.38 91 GLY A CA 1
ATOM 707 C C . GLY A 1 91 ? 0.658 7.370 2.179 1.00 91.38 91 GLY A C 1
ATOM 708 O O . GLY A 1 91 ? 1.434 7.244 1.235 1.00 91.38 91 GLY A O 1
ATOM 709 N N . LEU A 1 92 ? -0.124 6.367 2.591 1.00 92.69 92 LEU A N 1
ATOM 710 C CA . LEU A 1 92 ? -0.080 5.027 1.999 1.00 92.69 92 LEU A CA 1
ATOM 711 C C . LEU A 1 92 ? -0.573 5.028 0.549 1.00 92.69 92 LEU A C 1
ATOM 713 O O . LEU A 1 92 ? 0.014 4.352 -0.294 1.00 92.69 92 LEU A O 1
ATOM 717 N N . MET A 1 93 ? -1.623 5.798 0.247 1.00 93.25 93 MET A N 1
ATOM 718 C CA . MET A 1 93 ? -2.101 5.998 -1.125 1.00 93.25 93 MET A CA 1
ATOM 719 C C . MET A 1 93 ? -1.024 6.659 -1.985 1.00 93.25 93 MET A C 1
ATOM 721 O O . MET A 1 93 ? -0.700 6.148 -3.051 1.00 93.25 93 MET A O 1
ATOM 725 N N . THR A 1 94 ? -0.399 7.724 -1.478 1.00 92.25 94 THR A N 1
ATOM 726 C CA . THR A 1 94 ? 0.697 8.416 -2.172 1.00 92.25 94 THR A CA 1
ATOM 727 C C . THR A 1 94 ? 1.864 7.471 -2.460 1.00 92.25 94 THR A C 1
ATOM 729 O O . THR A 1 94 ? 2.376 7.445 -3.578 1.00 92.25 94 THR A O 1
ATOM 732 N N . LEU A 1 95 ? 2.249 6.657 -1.474 1.00 91.25 95 LEU A N 1
ATOM 733 C CA . LEU A 1 95 ? 3.295 5.645 -1.600 1.00 91.25 95 LEU A CA 1
ATOM 734 C C . LEU A 1 95 ? 2.952 4.604 -2.675 1.00 91.25 95 LEU A C 1
ATOM 736 O O . LEU A 1 95 ? 3.761 4.337 -3.562 1.00 91.25 95 LEU A O 1
ATOM 740 N N . ARG A 1 96 ? 1.740 4.039 -2.636 1.00 92.81 96 ARG A N 1
ATOM 741 C CA . ARG A 1 96 ? 1.264 3.085 -3.649 1.00 92.81 96 ARG A CA 1
ATOM 742 C C . ARG A 1 96 ? 1.304 3.700 -5.049 1.00 92.81 96 ARG A C 1
ATOM 744 O O . ARG A 1 96 ? 1.801 3.066 -5.975 1.00 92.81 96 ARG A O 1
ATOM 751 N N . ASP A 1 97 ? 0.817 4.927 -5.196 1.00 92.88 97 ASP A N 1
ATOM 752 C CA . ASP A 1 97 ? 0.738 5.608 -6.487 1.00 92.88 97 ASP A CA 1
ATOM 753 C C . ASP A 1 97 ? 2.141 5.977 -7.016 1.00 92.88 97 ASP A C 1
ATOM 755 O O . ASP A 1 97 ? 2.391 5.941 -8.221 1.00 92.88 97 ASP A O 1
ATOM 759 N N . GLN A 1 98 ? 3.101 6.289 -6.136 1.00 91.44 98 GLN A N 1
ATOM 760 C CA . GLN A 1 98 ? 4.519 6.427 -6.500 1.00 91.44 98 GLN A CA 1
ATOM 761 C C . GLN A 1 98 ? 5.104 5.103 -7.007 1.00 91.44 98 GLN A C 1
ATOM 763 O O . GLN A 1 98 ? 5.684 5.074 -8.092 1.00 91.44 98 GLN A O 1
ATOM 768 N N . LEU A 1 99 ? 4.903 3.999 -6.281 1.00 90.81 99 LEU A N 1
ATOM 769 C CA . LEU A 1 99 ? 5.380 2.674 -6.694 1.00 90.81 99 LEU A CA 1
ATOM 770 C C . LEU A 1 99 ? 4.774 2.236 -8.037 1.00 90.81 99 LEU A C 1
ATOM 772 O O . LEU A 1 99 ? 5.490 1.727 -8.898 1.00 90.81 99 LEU A O 1
ATOM 776 N N . GLN A 1 100 ? 3.480 2.491 -8.251 1.00 92.12 100 GLN A N 1
ATOM 777 C CA . GLN A 1 100 ? 2.809 2.232 -9.528 1.00 92.12 100 GLN A CA 1
ATOM 778 C C . GLN A 1 100 ? 3.403 3.064 -10.666 1.00 92.12 100 GLN A C 1
ATOM 780 O O . GLN A 1 100 ? 3.684 2.521 -11.732 1.00 92.12 100 GLN A O 1
ATOM 785 N N . ARG A 1 101 ? 3.658 4.361 -10.445 1.00 91.56 101 ARG A N 1
ATOM 786 C CA . ARG A 1 101 ? 4.323 5.210 -11.446 1.00 91.56 101 ARG A CA 1
ATOM 787 C C . ARG A 1 101 ? 5.716 4.693 -11.802 1.00 91.56 101 ARG A C 1
ATOM 789 O O . ARG A 1 101 ? 6.043 4.644 -12.985 1.00 91.56 101 ARG A O 1
ATOM 796 N N . HIS A 1 102 ? 6.503 4.254 -10.818 1.00 91.38 102 HIS A N 1
ATOM 797 C CA . HIS A 1 102 ? 7.808 3.640 -11.079 1.00 91.38 102 HIS A CA 1
ATOM 798 C C . HIS A 1 102 ? 7.689 2.334 -11.876 1.00 91.38 102 HIS A C 1
ATOM 800 O O . HIS A 1 102 ? 8.472 2.118 -12.799 1.00 91.38 102 HIS A O 1
ATOM 806 N N . ALA A 1 103 ? 6.698 1.488 -11.575 1.00 90.62 103 ALA A N 1
ATOM 807 C CA . ALA A 1 103 ? 6.470 0.248 -12.315 1.00 90.62 103 ALA A CA 1
ATOM 808 C C . ALA A 1 103 ? 6.128 0.526 -13.790 1.00 90.62 103 ALA A C 1
ATOM 810 O O . ALA A 1 103 ? 6.732 -0.062 -14.686 1.00 90.62 103 ALA A O 1
ATOM 811 N N . THR A 1 104 ? 5.233 1.483 -14.052 1.00 92.00 104 THR A N 1
ATOM 812 C CA . THR A 1 104 ? 4.874 1.907 -15.416 1.00 92.00 104 THR A CA 1
ATOM 813 C C . THR A 1 104 ? 6.065 2.517 -16.163 1.00 92.00 104 THR A C 1
ATOM 815 O O . THR A 1 104 ? 6.268 2.248 -17.352 1.00 92.00 104 THR A O 1
ATOM 818 N N . ALA A 1 105 ? 6.888 3.317 -15.477 1.00 92.31 105 ALA A N 1
ATOM 819 C CA . ALA A 1 105 ? 8.100 3.888 -16.058 1.00 92.31 105 ALA A CA 1
ATOM 820 C C . ALA A 1 105 ? 9.105 2.797 -16.465 1.00 92.31 105 ALA A C 1
ATOM 822 O O . ALA A 1 105 ? 9.644 2.845 -17.572 1.00 92.31 105 ALA A O 1
ATOM 823 N N . LEU A 1 106 ? 9.307 1.778 -15.622 1.00 92.69 106 LEU A N 1
ATOM 824 C CA . LEU A 1 106 ? 10.166 0.642 -15.955 1.00 92.69 106 LEU A CA 1
ATOM 825 C C . LEU A 1 106 ? 9.640 -0.178 -17.129 1.00 92.69 106 LEU A C 1
ATOM 827 O O . LEU A 1 106 ? 10.433 -0.531 -17.992 1.00 92.69 106 LEU A O 1
ATOM 831 N N . GLN A 1 107 ? 8.334 -0.437 -17.207 1.00 91.75 107 GLN A N 1
ATOM 832 C CA . GLN A 1 107 ? 7.740 -1.140 -18.352 1.00 91.75 107 GLN A CA 1
ATOM 833 C C . GLN A 1 107 ? 7.956 -0.378 -19.667 1.00 91.75 107 GLN A C 1
ATOM 835 O O . GLN A 1 107 ? 8.288 -0.967 -20.693 1.00 91.75 107 GLN A O 1
ATOM 840 N N . THR A 1 108 ? 7.825 0.950 -19.632 1.00 93.00 108 THR A N 1
ATOM 841 C CA . THR A 1 108 ? 8.082 1.797 -20.807 1.00 93.00 108 THR A CA 1
ATOM 84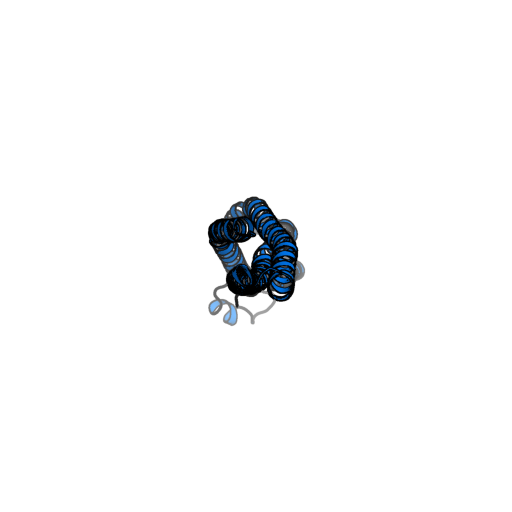2 C C . THR A 1 108 ? 9.557 1.740 -21.210 1.00 93.00 108 THR A C 1
ATOM 844 O O . THR A 1 108 ? 9.889 1.610 -22.389 1.00 93.00 108 THR A O 1
ATOM 847 N N . MET A 1 109 ? 10.454 1.800 -20.225 1.00 94.25 109 MET A N 1
ATOM 848 C CA . MET A 1 109 ? 11.896 1.708 -20.436 1.00 94.25 109 MET A CA 1
ATOM 849 C C . MET A 1 109 ? 12.330 0.325 -20.929 1.00 94.25 109 MET A C 1
ATOM 851 O O . MET A 1 109 ? 13.236 0.238 -21.753 1.00 94.25 109 MET A O 1
ATOM 855 N N . GLU A 1 110 ? 11.675 -0.743 -20.472 1.00 95.06 110 GLU A N 1
ATOM 856 C CA . GLU A 1 110 ? 11.914 -2.118 -20.910 1.00 95.06 110 GLU A CA 1
ATOM 857 C C . GLU A 1 110 ? 11.789 -2.231 -22.430 1.00 95.06 110 GLU A C 1
ATOM 859 O O . GLU A 1 110 ? 12.740 -2.641 -23.097 1.00 95.06 110 GLU A O 1
ATOM 864 N N . ALA A 1 111 ? 10.661 -1.769 -22.980 1.00 94.19 111 ALA A N 1
ATOM 865 C CA . ALA A 1 111 ? 10.402 -1.793 -24.417 1.00 94.19 111 ALA A CA 1
ATOM 866 C C . ALA A 1 111 ? 11.445 -0.986 -25.208 1.00 94.19 111 ALA A C 1
ATOM 868 O O . ALA A 1 111 ? 11.907 -1.411 -26.269 1.00 94.19 111 ALA A O 1
ATOM 869 N N . GLN A 1 112 ? 11.863 0.170 -24.681 1.00 95.06 112 GLN A N 1
ATOM 870 C CA . GLN A 1 112 ? 12.891 0.995 -25.314 1.00 95.06 112 GLN A CA 1
ATOM 871 C C . GLN A 1 112 ? 14.259 0.304 -25.298 1.00 95.06 112 GLN A C 1
ATOM 873 O O . GLN A 1 112 ? 14.928 0.251 -26.328 1.00 95.06 112 GLN A O 1
ATOM 878 N N . VAL A 1 113 ? 14.681 -0.249 -24.159 1.00 95.75 113 VAL A N 1
ATOM 879 C CA . VAL A 1 113 ? 15.963 -0.958 -24.024 1.00 95.75 113 VAL A CA 1
ATOM 880 C C . VAL A 1 113 ? 15.998 -2.198 -24.914 1.00 95.75 113 VAL A C 1
ATOM 882 O O . VAL A 1 113 ? 17.010 -2.435 -25.575 1.00 95.75 113 VAL A O 1
ATOM 885 N N . GLU A 1 114 ? 14.900 -2.950 -24.985 1.00 95.94 114 GLU A N 1
ATOM 886 C CA . GLU A 1 114 ? 14.768 -4.116 -25.858 1.00 95.94 114 GLU A CA 1
ATOM 887 C C . GLU A 1 114 ? 14.900 -3.732 -27.337 1.00 95.94 114 GLU A C 1
ATOM 889 O O . GLU A 1 114 ? 15.717 -4.317 -28.052 1.00 95.94 114 GLU A O 1
ATOM 894 N N . ALA A 1 115 ? 14.198 -2.685 -27.782 1.00 95.88 115 ALA A N 1
ATOM 895 C CA . ALA A 1 115 ? 14.315 -2.183 -29.150 1.00 95.88 115 ALA A CA 1
ATOM 896 C C . ALA A 1 115 ? 15.758 -1.769 -29.496 1.00 95.88 115 ALA A C 1
ATOM 898 O O . ALA A 1 115 ? 16.269 -2.135 -30.558 1.00 95.88 115 ALA A O 1
ATOM 899 N N . GLN A 1 116 ? 16.451 -1.066 -28.590 1.00 95.25 116 GLN A N 1
ATOM 900 C CA . GLN A 1 116 ? 17.849 -0.680 -28.816 1.00 95.25 116 GLN A CA 1
ATOM 901 C C . GLN A 1 116 ? 18.800 -1.887 -28.818 1.00 95.25 116 GLN A C 1
ATOM 903 O O . GLN A 1 116 ? 19.767 -1.905 -29.582 1.00 95.25 116 GLN A O 1
ATOM 908 N N . ALA A 1 117 ? 18.544 -2.908 -27.995 1.00 94.81 117 ALA A N 1
ATOM 909 C CA . ALA A 1 117 ? 19.347 -4.129 -27.982 1.00 94.81 117 ALA A CA 1
ATOM 910 C C . ALA A 1 117 ? 19.205 -4.902 -29.303 1.00 94.81 117 ALA A C 1
ATOM 912 O O . ALA A 1 117 ? 20.208 -5.333 -29.878 1.00 94.81 117 ALA A O 1
ATOM 913 N N . LEU A 1 118 ? 17.977 -5.032 -29.813 1.00 95.50 118 LEU A N 1
ATOM 914 C CA . LEU A 1 118 ? 17.698 -5.672 -31.100 1.00 95.50 118 LEU A CA 1
ATOM 915 C C . LEU A 1 118 ? 18.351 -4.916 -32.258 1.00 95.50 118 LEU A C 1
ATOM 917 O O . LEU A 1 118 ? 19.016 -5.529 -33.092 1.00 95.50 118 LEU A O 1
ATOM 921 N N . ALA A 1 119 ? 18.233 -3.588 -32.273 1.00 95.31 119 ALA A N 1
ATOM 922 C CA . ALA A 1 119 ? 18.858 -2.755 -33.292 1.00 95.31 119 ALA A CA 1
ATOM 923 C C . ALA A 1 119 ? 20.395 -2.867 -33.260 1.00 95.31 119 ALA A C 1
ATOM 925 O O . ALA A 1 119 ? 21.024 -2.993 -34.312 1.00 95.31 119 ALA A O 1
ATOM 926 N N . ALA A 1 120 ? 21.012 -2.898 -32.072 1.00 94.56 120 ALA A N 1
ATOM 927 C CA . ALA A 1 120 ? 22.447 -3.146 -31.940 1.00 94.56 120 ALA A CA 1
ATOM 928 C C . ALA A 1 120 ? 22.833 -4.533 -32.476 1.00 94.56 120 ALA A C 1
ATOM 930 O O . ALA A 1 120 ? 23.822 -4.657 -33.191 1.00 94.56 120 ALA A O 1
ATOM 931 N N . GLY A 1 121 ? 22.021 -5.561 -32.207 1.00 94.31 121 GLY A N 1
ATOM 932 C CA . GLY A 1 121 ? 22.224 -6.903 -32.755 1.00 94.31 121 GLY A CA 1
ATOM 933 C C . GLY A 1 121 ? 22.108 -6.973 -34.278 1.00 94.31 121 GLY A C 1
ATOM 934 O O . GLY A 1 121 ? 22.897 -7.676 -34.910 1.00 94.31 121 GLY A O 1
ATOM 935 N N . TRP A 1 122 ? 21.179 -6.221 -34.870 1.00 96.06 122 TRP A N 1
ATOM 936 C CA . TRP A 1 122 ? 21.072 -6.091 -36.321 1.00 96.06 122 TRP A CA 1
ATOM 937 C C . TRP A 1 122 ? 22.304 -5.392 -36.911 1.00 96.06 122 TRP A C 1
ATOM 939 O O . TRP A 1 122 ? 22.882 -5.884 -37.880 1.00 96.06 122 TRP A O 1
ATOM 949 N N . LEU A 1 123 ? 22.774 -4.302 -36.294 1.00 95.19 123 LEU A N 1
ATOM 950 C CA . LEU A 1 123 ? 23.974 -3.589 -36.744 1.00 95.19 123 LEU A CA 1
ATOM 951 C C . LEU A 1 123 ? 25.250 -4.423 -36.608 1.00 95.19 123 LEU A C 1
ATOM 953 O O . LEU A 1 123 ? 26.120 -4.318 -37.463 1.00 95.19 123 LEU A O 1
ATOM 957 N N . THR A 1 124 ? 25.359 -5.314 -35.619 1.00 94.69 124 THR A N 1
ATOM 958 C CA . THR A 1 124 ? 26.482 -6.267 -35.547 1.00 94.69 124 THR A CA 1
ATOM 959 C C . THR A 1 124 ? 26.603 -7.133 -36.809 1.00 94.69 124 THR A C 1
ATOM 961 O O . THR A 1 124 ? 27.707 -7.542 -37.155 1.00 94.69 124 THR A O 1
ATOM 964 N N . GLN A 1 125 ? 25.488 -7.420 -37.488 1.00 94.00 125 GLN A N 1
ATOM 965 C CA . GLN A 1 125 ? 25.451 -8.277 -38.679 1.00 94.00 125 GLN A CA 1
ATOM 966 C C . GLN A 1 125 ? 25.562 -7.493 -39.994 1.00 94.00 125 GLN A C 1
ATOM 968 O O . GLN A 1 125 ? 25.969 -8.065 -40.999 1.00 94.00 125 GLN A O 1
ATOM 973 N N . ASN A 1 126 ? 25.184 -6.210 -39.995 1.00 93.75 126 ASN A N 1
ATOM 974 C CA . ASN A 1 126 ? 24.987 -5.423 -41.218 1.00 93.75 126 ASN A CA 1
ATOM 975 C C . ASN A 1 126 ? 25.892 -4.181 -41.322 1.00 93.75 126 ASN A C 1
ATOM 977 O O . ASN A 1 126 ? 25.912 -3.532 -42.365 1.00 93.75 126 ASN A O 1
ATOM 981 N N . ALA A 1 127 ? 26.616 -3.815 -40.259 1.00 92.12 127 ALA A N 1
ATOM 982 C CA . ALA A 1 127 ? 27.553 -2.694 -40.279 1.00 92.12 127 ALA A CA 1
ATOM 983 C C . ALA A 1 127 ? 28.929 -3.099 -40.834 1.00 92.12 127 ALA A C 1
ATOM 985 O O . ALA A 1 127 ? 29.239 -4.277 -41.009 1.00 92.12 127 ALA A O 1
ATOM 986 N N . ALA A 1 128 ? 29.773 -2.096 -41.081 1.00 91.25 128 ALA A N 1
ATOM 987 C CA . ALA A 1 128 ? 31.159 -2.322 -41.466 1.00 91.25 128 ALA A CA 1
ATOM 988 C C . ALA A 1 128 ? 31.942 -3.060 -40.349 1.00 91.25 128 ALA A C 1
ATOM 990 O O . ALA A 1 128 ? 31.692 -2.792 -39.163 1.00 91.25 128 ALA A O 1
ATOM 991 N N . PRO A 1 129 ? 32.881 -3.970 -40.694 1.00 90.56 129 PRO A N 1
ATOM 992 C CA . PRO A 1 129 ? 33.544 -4.869 -39.741 1.00 90.56 129 PRO A CA 1
ATOM 993 C C . PRO A 1 129 ? 34.183 -4.174 -38.533 1.00 90.56 129 PRO A C 1
ATOM 995 O O . PRO A 1 129 ? 34.148 -4.702 -37.419 1.00 90.56 129 PRO A O 1
ATOM 998 N N . GLU A 1 130 ? 34.730 -2.976 -38.731 1.00 91.81 130 GLU A N 1
ATOM 999 C CA . GLU A 1 130 ? 35.371 -2.169 -37.695 1.00 91.81 130 GLU A CA 1
ATOM 1000 C C . GLU A 1 130 ? 34.411 -1.739 -36.569 1.00 91.81 130 GLU A C 1
ATOM 1002 O O . GLU A 1 130 ? 34.846 -1.508 -35.440 1.00 91.81 130 GLU A O 1
ATOM 1007 N N . HIS A 1 131 ? 33.100 -1.701 -36.831 1.00 89.94 131 HIS A N 1
ATOM 1008 C CA . HIS A 1 131 ? 32.078 -1.304 -35.859 1.00 89.94 131 HIS A CA 1
ATOM 1009 C C . HIS A 1 131 ? 31.349 -2.493 -35.215 1.00 89.94 131 HIS A C 1
ATOM 1011 O O . HIS A 1 131 ? 30.742 -2.335 -34.150 1.00 89.94 131 HIS A O 1
ATOM 1017 N N . CYS A 1 132 ? 31.419 -3.693 -35.80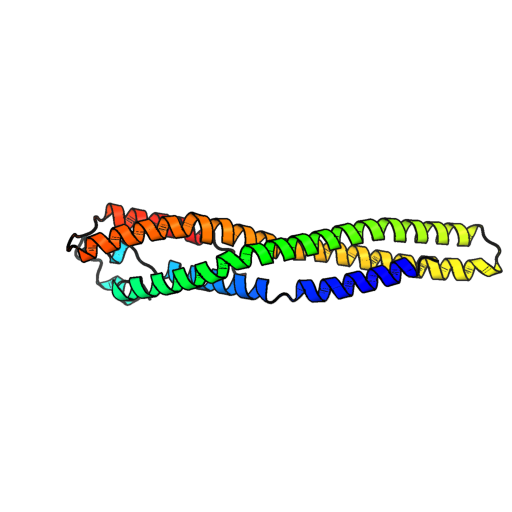6 1.00 91.00 132 CYS A N 1
ATOM 1018 C CA . CYS A 1 132 ? 30.651 -4.861 -35.357 1.00 91.00 132 CYS A CA 1
ATOM 1019 C C . CYS A 1 132 ? 30.903 -5.212 -33.886 1.00 91.00 132 CYS A C 1
ATOM 1021 O O . CYS A 1 132 ? 29.959 -5.517 -33.152 1.00 91.00 132 CYS A O 1
ATOM 1023 N N . ARG A 1 133 ? 32.161 -5.114 -33.432 1.00 92.06 133 ARG A N 1
ATOM 1024 C CA . ARG A 1 133 ? 32.536 -5.381 -32.035 1.00 92.06 133 ARG A CA 1
ATOM 1025 C C . ARG A 1 133 ? 31.872 -4.401 -31.067 1.00 92.06 133 ARG A C 1
ATOM 1027 O O . ARG A 1 133 ? 31.289 -4.833 -30.079 1.00 92.06 133 ARG A O 1
ATOM 1034 N N . SER A 1 134 ? 31.886 -3.106 -31.384 1.00 92.00 134 SER A N 1
ATOM 1035 C CA . SER A 1 134 ? 31.256 -2.078 -30.546 1.00 92.00 134 SER A CA 1
ATOM 1036 C C . SER A 1 134 ? 29.743 -2.299 -30.419 1.00 92.00 134 SER A C 1
ATOM 1038 O O . SER A 1 134 ? 29.189 -2.212 -29.322 1.00 92.00 134 SER A O 1
ATOM 1040 N N . PHE A 1 135 ? 29.071 -2.670 -31.515 1.00 94.62 135 PHE A N 1
ATOM 1041 C CA . PHE A 1 135 ? 27.645 -3.002 -31.477 1.00 94.62 135 PHE A CA 1
ATOM 1042 C C . PHE A 1 135 ? 27.349 -4.285 -30.694 1.00 94.62 135 PHE A C 1
ATOM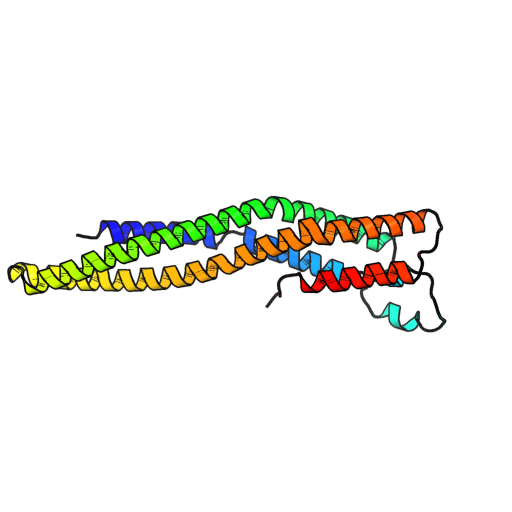 1044 O O . PHE A 1 135 ? 26.367 -4.324 -29.953 1.00 94.62 135 PHE A O 1
ATOM 1051 N N . ALA A 1 136 ? 28.208 -5.304 -30.793 1.00 94.31 136 ALA A N 1
ATOM 1052 C CA . ALA A 1 136 ? 28.064 -6.533 -30.016 1.00 94.31 136 ALA A CA 1
ATOM 1053 C C . ALA A 1 136 ? 28.188 -6.265 -28.507 1.00 94.31 136 ALA A C 1
ATOM 1055 O O . ALA A 1 136 ? 27.333 -6.698 -27.729 1.00 94.31 136 ALA A O 1
ATOM 1056 N N . ASP A 1 137 ? 29.196 -5.487 -28.102 1.00 94.44 137 ASP A N 1
ATOM 1057 C CA . ASP A 1 137 ? 29.384 -5.064 -26.712 1.00 94.44 137 ASP A CA 1
ATOM 1058 C C . ASP A 1 137 ? 28.174 -4.255 -26.223 1.00 94.44 137 ASP A C 1
ATOM 1060 O O . ASP A 1 137 ? 27.656 -4.479 -25.122 1.00 94.44 137 ASP A O 1
ATOM 1064 N N . ARG A 1 138 ? 27.647 -3.363 -27.073 1.00 94.06 138 ARG A N 1
ATOM 1065 C CA . ARG A 1 138 ? 26.471 -2.559 -26.738 1.00 94.06 138 ARG A CA 1
ATOM 1066 C C . ARG A 1 138 ? 25.205 -3.394 -26.574 1.00 94.06 138 ARG A C 1
ATOM 1068 O O . ARG A 1 138 ? 24.480 -3.188 -25.601 1.00 94.06 138 ARG A O 1
ATOM 1075 N N . ARG A 1 139 ? 24.954 -4.347 -27.474 1.00 94.94 139 ARG A N 1
ATOM 1076 C CA . ARG A 1 139 ? 23.840 -5.300 -27.370 1.00 94.94 139 ARG A CA 1
ATOM 1077 C C . ARG A 1 139 ? 23.900 -6.055 -26.046 1.00 94.94 139 ARG A C 1
ATOM 1079 O O . ARG A 1 139 ? 22.898 -6.130 -25.343 1.00 94.94 139 ARG A O 1
ATOM 1086 N N . ASN A 1 140 ? 25.071 -6.586 -25.697 1.00 95.38 140 ASN A N 1
ATOM 1087 C CA . ASN A 1 140 ? 25.249 -7.360 -24.470 1.00 95.38 140 ASN A CA 1
ATOM 1088 C C . ASN A 1 140 ? 25.021 -6.487 -23.220 1.00 95.38 140 ASN A C 1
ATOM 1090 O O . ASN A 1 140 ? 24.340 -6.913 -22.289 1.00 95.38 140 ASN A O 1
ATOM 1094 N N . SER A 1 141 ? 25.513 -5.242 -23.224 1.00 95.75 141 SER A N 1
ATOM 1095 C CA . SER A 1 141 ? 25.259 -4.270 -22.149 1.00 95.75 141 SER A CA 1
ATOM 1096 C C . SER A 1 141 ? 23.766 -3.953 -21.983 1.00 95.75 141 SER A C 1
ATOM 1098 O O . SER A 1 141 ? 23.260 -3.952 -20.861 1.00 95.75 141 SER A O 1
ATOM 1100 N N . LEU A 1 142 ? 23.040 -3.729 -23.083 1.00 95.12 142 LEU A N 1
ATOM 1101 C CA . LEU A 1 142 ? 21.598 -3.463 -23.053 1.00 95.12 142 LEU A CA 1
ATOM 1102 C C . LEU A 1 142 ? 20.793 -4.692 -22.606 1.00 95.12 142 LEU A C 1
ATOM 1104 O O . LEU A 1 142 ? 19.852 -4.545 -21.833 1.00 95.12 142 LEU A O 1
ATOM 1108 N N . ALA A 1 143 ? 21.189 -5.899 -23.016 1.00 94.69 143 ALA A N 1
ATOM 1109 C CA . ALA A 1 143 ? 20.566 -7.141 -22.557 1.00 94.69 143 ALA A CA 1
ATOM 1110 C C . ALA A 1 143 ? 20.718 -7.337 -21.037 1.00 94.69 143 ALA A C 1
ATOM 1112 O O . ALA A 1 143 ? 19.769 -7.743 -20.368 1.00 94.69 143 ALA A O 1
ATOM 1113 N N . ALA A 1 144 ? 21.878 -6.987 -20.470 1.00 95.00 144 ALA A N 1
ATOM 1114 C CA . ALA A 1 144 ? 22.073 -7.000 -19.021 1.00 95.00 144 ALA A CA 1
ATOM 1115 C C . ALA A 1 144 ? 21.147 -5.995 -18.310 1.00 95.00 144 ALA A C 1
ATOM 1117 O O . ALA A 1 144 ? 20.516 -6.340 -17.311 1.00 95.00 144 ALA A O 1
ATOM 1118 N N . THR A 1 145 ? 21.002 -4.777 -18.846 1.00 94.50 145 THR A N 1
ATOM 1119 C CA . THR A 1 145 ? 20.046 -3.785 -18.322 1.00 94.50 145 THR A CA 1
ATOM 1120 C C . THR A 1 145 ? 18.600 -4.270 -18.424 1.00 94.50 145 THR A C 1
ATOM 1122 O O . THR A 1 145 ? 17.829 -4.078 -17.491 1.00 94.50 145 THR A O 1
ATOM 1125 N N . LEU A 1 146 ? 18.227 -4.948 -19.510 1.00 95.69 146 LEU A N 1
ATOM 1126 C CA . LEU A 1 146 ? 16.882 -5.498 -19.687 1.00 95.69 146 LEU A CA 1
ATOM 1127 C C . LEU A 1 146 ? 16.529 -6.512 -18.587 1.00 95.69 146 LEU A C 1
ATOM 1129 O O . LEU A 1 146 ? 15.434 -6.471 -18.027 1.00 95.69 146 LEU A O 1
ATOM 1133 N N . LEU A 1 147 ? 17.473 -7.386 -18.226 1.00 95.38 147 LEU A N 1
ATOM 1134 C CA . LEU A 1 147 ? 17.301 -8.328 -17.115 1.00 95.38 147 LEU A CA 1
ATOM 1135 C C . LEU A 1 147 ? 17.132 -7.607 -15.769 1.00 95.38 147 LEU A C 1
ATOM 1137 O O . LEU A 1 147 ? 16.289 -8.004 -14.962 1.00 95.38 147 LEU A O 1
ATOM 1141 N N . GLN A 1 148 ? 17.894 -6.534 -15.535 1.00 94.25 148 GLN A N 1
ATOM 1142 C CA . GLN A 1 148 ? 17.760 -5.708 -14.330 1.00 94.25 148 GLN A CA 1
ATOM 1143 C C . GLN A 1 148 ? 16.387 -5.030 -14.256 1.00 94.25 148 GLN A C 1
ATOM 1145 O O . GLN A 1 148 ? 15.743 -5.090 -13.209 1.00 94.25 148 GLN A O 1
ATOM 1150 N N . ILE A 1 149 ? 15.904 -4.461 -15.367 1.00 94.19 149 ILE A N 1
ATOM 1151 C CA . ILE A 1 149 ? 14.575 -3.842 -15.456 1.00 94.19 149 ILE A CA 1
ATOM 1152 C C . ILE A 1 149 ? 13.484 -4.865 -15.136 1.00 94.19 149 ILE A C 1
ATOM 1154 O O . ILE A 1 149 ? 12.668 -4.618 -14.253 1.00 94.19 149 ILE A O 1
ATOM 1158 N N . ARG A 1 150 ? 13.502 -6.040 -15.778 1.00 94.12 150 ARG A N 1
ATOM 1159 C CA . ARG A 1 150 ? 12.511 -7.106 -15.540 1.00 94.12 150 ARG A CA 1
ATOM 1160 C C . ARG A 1 150 ? 12.472 -7.542 -14.077 1.00 94.12 150 ARG A C 1
ATOM 1162 O O . ARG A 1 150 ? 11.396 -7.651 -13.491 1.00 94.12 150 ARG A O 1
ATOM 1169 N N . SER A 1 151 ? 13.643 -7.737 -13.469 1.00 92.44 151 SER A N 1
ATOM 1170 C CA . SER A 1 151 ? 13.759 -8.054 -12.042 1.00 92.44 151 SER A CA 1
ATOM 1171 C C . SER A 1 151 ? 13.158 -6.949 -11.162 1.00 92.44 151 SER A C 1
ATOM 1173 O O . SER A 1 151 ? 12.331 -7.222 -10.290 1.00 92.44 151 SER A O 1
ATOM 1175 N N . ALA A 1 152 ? 13.503 -5.687 -11.426 1.00 91.00 152 ALA A N 1
ATOM 1176 C CA . ALA A 1 152 ? 12.994 -4.544 -10.674 1.00 91.00 152 ALA A CA 1
ATOM 1177 C C . ALA A 1 152 ? 11.469 -4.365 -10.813 1.00 91.00 152 ALA A C 1
ATOM 1179 O O . ALA A 1 152 ? 10.802 -4.072 -9.820 1.00 91.00 152 ALA A O 1
ATOM 1180 N N . THR A 1 153 ? 10.899 -4.598 -11.999 1.00 90.81 153 THR A N 1
ATOM 1181 C CA . THR A 1 153 ? 9.447 -4.552 -12.245 1.00 90.81 153 THR A CA 1
ATOM 1182 C C . THR A 1 153 ? 8.695 -5.603 -11.424 1.00 90.81 153 THR A C 1
ATOM 1184 O O . THR A 1 153 ? 7.652 -5.304 -10.833 1.00 90.81 153 THR A O 1
ATOM 1187 N N . LEU A 1 154 ? 9.229 -6.826 -11.325 1.00 89.06 154 LEU A N 1
ATOM 1188 C CA . LEU A 1 154 ? 8.637 -7.879 -10.492 1.00 89.06 154 LEU A CA 1
ATOM 1189 C C . LEU A 1 154 ? 8.662 -7.498 -9.010 1.00 89.06 154 LEU A C 1
ATOM 1191 O O . LEU A 1 154 ? 7.655 -7.635 -8.316 1.00 89.06 154 LEU A O 1
ATOM 1195 N N . GLN A 1 155 ? 9.791 -6.973 -8.530 1.00 89.19 155 GLN A N 1
ATOM 1196 C CA . GLN A 1 155 ? 9.899 -6.526 -7.144 1.00 89.19 155 GLN A CA 1
ATOM 1197 C C . GLN A 1 155 ? 8.929 -5.380 -6.835 1.00 89.19 155 GLN A C 1
ATOM 1199 O O . GLN A 1 155 ? 8.239 -5.443 -5.826 1.00 89.19 155 GLN A O 1
ATOM 1204 N N . LEU A 1 156 ? 8.804 -4.381 -7.715 1.00 88.50 156 LEU A N 1
ATOM 1205 C CA . LEU A 1 156 ? 7.849 -3.282 -7.533 1.00 88.50 156 LEU A CA 1
ATOM 1206 C C . LEU A 1 156 ? 6.403 -3.770 -7.455 1.00 88.50 156 LEU A C 1
ATOM 1208 O O . LEU A 1 156 ? 5.622 -3.268 -6.651 1.00 88.50 156 LEU A O 1
ATOM 1212 N N . THR A 1 157 ? 6.050 -4.771 -8.261 1.00 87.75 157 THR A N 1
ATOM 1213 C CA . THR A 1 157 ? 4.713 -5.374 -8.220 1.00 87.75 157 THR A CA 1
ATOM 1214 C C . THR A 1 157 ? 4.425 -5.977 -6.843 1.00 87.75 157 THR A C 1
ATOM 1216 O O . THR A 1 157 ? 3.336 -5.786 -6.305 1.00 87.75 157 THR A O 1
ATOM 1219 N N . ASN A 1 158 ? 5.418 -6.632 -6.233 1.00 87.44 158 ASN A N 1
ATOM 1220 C CA . ASN A 1 158 ? 5.318 -7.146 -4.866 1.00 87.44 158 ASN A CA 1
ATOM 1221 C C . ASN A 1 158 ? 5.286 -6.016 -3.824 1.00 87.44 158 ASN A C 1
ATOM 1223 O O . ASN A 1 158 ? 4.469 -6.057 -2.903 1.00 87.44 158 ASN A O 1
ATOM 1227 N N . ASP A 1 159 ? 6.108 -4.979 -3.997 1.00 87.94 159 ASP A N 1
ATOM 1228 C CA . ASP A 1 159 ? 6.178 -3.830 -3.088 1.00 87.94 159 ASP A CA 1
ATOM 1229 C C . ASP A 1 159 ? 4.846 -3.058 -3.025 1.00 87.94 159 ASP A C 1
ATOM 1231 O O . ASP A 1 159 ? 4.512 -2.498 -1.985 1.00 87.94 159 ASP A O 1
ATOM 1235 N N . ILE A 1 160 ? 4.044 -3.059 -4.100 1.00 91.19 160 ILE A N 1
ATOM 1236 C CA . ILE A 1 160 ? 2.711 -2.423 -4.165 1.00 91.19 160 ILE A CA 1
ATOM 1237 C C . ILE A 1 160 ? 1.663 -3.163 -3.313 1.00 91.19 160 ILE A C 1
ATOM 1239 O O . ILE A 1 160 ? 0.687 -2.553 -2.851 1.00 91.19 160 ILE A O 1
ATOM 1243 N N . VAL A 1 161 ? 1.834 -4.468 -3.078 1.00 91.06 161 VAL A N 1
ATOM 1244 C CA . VAL A 1 161 ? 0.842 -5.292 -2.368 1.00 91.06 161 VAL A CA 1
ATOM 1245 C C . VAL A 1 161 ? 0.674 -4.826 -0.925 1.00 91.06 161 VAL A C 1
ATOM 1247 O O . VAL A 1 161 ? -0.455 -4.664 -0.456 1.00 91.06 161 VAL A O 1
ATOM 1250 N N . MET A 1 162 ? 1.778 -4.582 -0.218 1.00 89.31 162 MET A N 1
ATOM 1251 C CA . MET A 1 162 ? 1.747 -4.208 1.196 1.00 89.31 162 MET A CA 1
ATOM 1252 C C . MET A 1 162 ? 1.008 -2.883 1.474 1.00 89.31 162 MET A C 1
ATOM 1254 O O . MET A 1 162 ? 0.059 -2.906 2.263 1.00 89.31 162 MET A O 1
ATOM 1258 N N . PRO A 1 163 ? 1.334 -1.739 0.832 1.00 92.06 163 PRO A N 1
ATOM 1259 C CA . PRO A 1 163 ? 0.580 -0.504 1.028 1.00 92.06 163 PRO A CA 1
ATOM 1260 C C . PRO A 1 163 ? -0.889 -0.670 0.633 1.00 92.06 163 PRO A C 1
ATOM 1262 O O . PRO A 1 163 ? -1.757 -0.158 1.330 1.00 92.06 163 PRO A O 1
ATOM 1265 N N . SER A 1 164 ? -1.196 -1.442 -0.415 1.00 93.69 164 SER A N 1
ATOM 1266 C CA . SER A 1 164 ? -2.585 -1.711 -0.817 1.00 93.69 164 SER A CA 1
ATOM 1267 C C . SER A 1 164 ? -3.373 -2.453 0.270 1.00 93.69 164 SER A C 1
ATOM 1269 O O . SER A 1 164 ? -4.505 -2.077 0.578 1.00 93.69 164 SER A O 1
ATOM 1271 N N . ARG A 1 165 ? -2.762 -3.463 0.905 1.00 92.69 165 ARG A N 1
ATOM 1272 C CA . ARG A 1 165 ? -3.352 -4.180 2.048 1.00 92.69 165 ARG A CA 1
ATOM 1273 C C . ARG A 1 165 ? -3.561 -3.260 3.250 1.00 92.69 165 ARG A C 1
ATOM 1275 O O . ARG A 1 165 ? -4.617 -3.315 3.874 1.00 92.69 165 ARG A O 1
ATOM 1282 N N . LEU A 1 166 ? -2.587 -2.405 3.561 1.00 93.81 166 LEU A N 1
ATOM 1283 C CA . LEU A 1 166 ? -2.688 -1.460 4.675 1.00 93.81 166 LEU A CA 1
ATOM 1284 C C . LEU A 1 166 ? -3.765 -0.394 4.440 1.00 93.81 166 LEU A C 1
ATOM 1286 O O . LEU A 1 166 ? -4.520 -0.104 5.361 1.00 93.81 166 LEU A O 1
ATOM 1290 N N . ILE A 1 167 ? -3.890 0.141 3.219 1.00 94.62 167 ILE A N 1
ATOM 1291 C CA . ILE A 1 167 ? -4.973 1.071 2.852 1.00 94.62 167 ILE A CA 1
ATOM 1292 C C . ILE A 1 167 ? -6.328 0.418 3.116 1.00 94.62 167 ILE A C 1
ATOM 1294 O O . ILE A 1 167 ? -7.165 1.009 3.797 1.00 94.62 167 ILE A O 1
ATOM 1298 N N . LEU A 1 168 ? -6.524 -0.809 2.624 1.00 94.56 168 LEU A N 1
ATOM 1299 C CA . LEU A 1 168 ? -7.775 -1.536 2.817 1.00 94.56 168 LEU A CA 1
ATOM 1300 C C . LEU A 1 168 ? -8.058 -1.786 4.304 1.00 94.56 168 LEU A C 1
ATOM 1302 O O . LEU A 1 168 ? -9.190 -1.600 4.748 1.00 94.56 168 LEU A O 1
ATOM 1306 N N . ALA A 1 169 ? -7.043 -2.170 5.080 1.00 93.94 169 ALA A N 1
ATOM 1307 C CA . ALA A 1 169 ? -7.180 -2.387 6.517 1.00 93.94 169 ALA A CA 1
ATOM 1308 C C . ALA A 1 169 ? -7.571 -1.096 7.251 1.00 93.94 169 ALA A C 1
ATOM 1310 O O . ALA A 1 169 ? -8.506 -1.106 8.046 1.00 93.94 169 ALA A O 1
ATOM 1311 N N . VAL A 1 170 ? -6.915 0.029 6.956 1.00 93.94 170 VAL A N 1
ATOM 1312 C CA . VAL A 1 170 ? -7.258 1.330 7.550 1.00 93.94 170 VAL A CA 1
ATOM 1313 C C . VAL A 1 170 ? -8.685 1.739 7.172 1.00 93.94 170 VAL A C 1
ATOM 1315 O O . VAL A 1 170 ? -9.473 2.075 8.051 1.00 93.94 170 VAL A O 1
ATOM 1318 N N . GLN A 1 171 ? -9.062 1.638 5.897 1.00 94.00 171 GLN A N 1
ATOM 1319 C CA . GLN A 1 171 ? -10.417 1.966 5.440 1.00 94.00 171 GLN A CA 1
ATOM 1320 C C . GLN A 1 171 ? -11.483 1.094 6.107 1.00 94.00 171 GLN A C 1
ATOM 1322 O O . GLN A 1 171 ? -12.485 1.599 6.604 1.00 94.00 171 GLN A O 1
ATOM 1327 N N . THR A 1 172 ? -11.265 -0.217 6.142 1.00 93.69 172 THR A N 1
ATOM 1328 C CA . THR A 1 172 ? -12.275 -1.166 6.622 1.00 93.69 172 THR A CA 1
ATOM 1329 C C . THR A 1 172 ? -12.383 -1.133 8.144 1.00 93.69 172 THR A C 1
ATOM 1331 O O . THR A 1 172 ? -13.481 -1.095 8.691 1.00 93.69 172 THR A O 1
ATOM 1334 N N . ILE A 1 173 ? -11.250 -1.121 8.845 1.00 92.44 173 ILE A N 1
ATOM 1335 C CA . ILE A 1 173 ? -11.206 -1.227 10.304 1.00 92.44 173 ILE A CA 1
ATOM 1336 C C . ILE A 1 173 ? -11.330 0.157 10.925 1.00 92.44 173 ILE A C 1
ATOM 1338 O O . ILE A 1 173 ? -12.278 0.414 11.659 1.00 92.44 173 ILE A O 1
ATOM 1342 N N . ALA A 1 174 ? -10.376 1.047 10.642 1.00 90.44 174 ALA A N 1
ATOM 1343 C CA . ALA A 1 174 ? -10.236 2.301 11.370 1.00 90.44 174 ALA A CA 1
ATOM 1344 C C . ALA A 1 174 ? -11.339 3.308 11.023 1.00 90.44 174 ALA A C 1
ATOM 1346 O O . ALA A 1 174 ? -11.772 4.051 11.900 1.00 90.44 174 ALA A O 1
ATOM 1347 N N . LEU A 1 175 ? -11.812 3.317 9.773 1.00 89.62 175 LEU A N 1
ATOM 1348 C CA . LEU A 1 175 ? -12.802 4.299 9.321 1.00 89.62 175 LEU A CA 1
ATOM 1349 C C . LEU A 1 175 ? -14.248 3.807 9.343 1.00 89.62 175 LEU A C 1
ATOM 1351 O O . LEU A 1 175 ? -15.153 4.629 9.452 1.00 89.62 175 LEU A O 1
ATOM 1355 N N . VAL A 1 176 ? -14.480 2.497 9.240 1.00 91.94 176 VAL A N 1
ATOM 1356 C CA . VAL A 1 176 ? -15.840 1.950 9.113 1.00 91.94 176 VAL A CA 1
ATOM 1357 C C . VAL A 1 176 ? -16.207 1.098 10.318 1.00 91.94 176 VAL A C 1
ATOM 1359 O O . VAL A 1 176 ? -17.099 1.449 11.090 1.00 91.94 176 VAL A O 1
ATOM 1362 N N . ALA A 1 177 ? -15.533 -0.034 10.489 1.00 91.81 177 ALA A N 1
ATOM 1363 C CA . ALA A 1 177 ? -16.043 -1.085 11.351 1.00 91.81 177 ALA A CA 1
ATOM 1364 C C . ALA A 1 177 ? -15.781 -0.803 12.843 1.00 91.81 177 ALA A C 1
ATOM 1366 O O . ALA A 1 177 ? -16.657 -1.027 13.682 1.00 91.81 177 ALA A O 1
ATOM 1367 N N . LEU A 1 178 ? -14.614 -0.243 13.180 1.00 92.12 178 LEU A N 1
ATOM 1368 C CA . LEU A 1 178 ? -14.270 0.076 14.560 1.00 92.12 178 LEU A CA 1
ATOM 1369 C C . LEU A 1 178 ? -15.082 1.257 15.122 1.00 92.12 178 LEU A C 1
ATOM 1371 O O . LEU A 1 178 ? -15.648 1.081 16.199 1.00 92.12 178 LEU A O 1
ATOM 1375 N N . PRO A 1 179 ? -15.246 2.408 14.436 1.00 91.19 179 PRO A N 1
ATOM 1376 C CA . PRO A 1 179 ? -16.109 3.487 14.927 1.00 91.19 179 PRO A CA 1
ATOM 1377 C C . PRO A 1 179 ? -17.539 3.027 15.247 1.00 91.19 179 PRO A C 1
ATOM 1379 O O . PRO A 1 179 ? -18.070 3.368 16.301 1.00 91.19 179 PRO A O 1
ATOM 1382 N N . ALA A 1 180 ? -18.133 2.182 14.395 1.00 90.56 180 ALA A N 1
ATOM 1383 C CA . ALA A 1 180 ? -19.471 1.633 14.618 1.00 90.56 180 ALA A CA 1
ATOM 1384 C C . ALA A 1 180 ? -19.552 0.717 15.854 1.00 90.56 180 ALA A C 1
ATOM 1386 O O . ALA A 1 180 ? -20.565 0.687 16.556 1.00 90.56 180 ALA A O 1
ATOM 1387 N N . TRP A 1 181 ? -18.496 -0.051 16.129 1.00 91.81 181 TRP A N 1
ATOM 1388 C CA . TRP A 1 181 ? -18.416 -0.880 17.332 1.00 91.81 181 TRP A CA 1
ATOM 1389 C C . TRP A 1 181 ? -18.205 -0.042 18.598 1.00 91.81 181 TRP A C 1
ATOM 1391 O O . TRP A 1 181 ? -18.835 -0.297 19.623 1.00 91.81 181 TRP A O 1
ATOM 1401 N N . LEU A 1 182 ? -17.377 0.998 18.512 1.00 90.00 182 LEU A N 1
ATOM 1402 C CA . LEU A 1 182 ? -17.097 1.910 19.617 1.00 90.00 182 LEU A CA 1
ATOM 1403 C C . LEU A 1 182 ? -18.323 2.714 20.048 1.00 90.00 182 LEU A C 1
ATOM 1405 O O . LEU A 1 182 ? -18.538 2.885 21.243 1.00 90.00 182 LEU A O 1
ATOM 1409 N N . ASP A 1 183 ? -19.145 3.157 19.099 1.00 90.00 183 ASP A N 1
ATOM 1410 C CA . ASP A 1 183 ? -20.407 3.847 19.385 1.00 90.00 183 ASP A CA 1
ATOM 1411 C C . ASP A 1 183 ? -21.350 2.964 20.228 1.00 90.00 183 ASP A C 1
ATOM 1413 O O . ASP A 1 183 ? -21.863 3.364 21.276 1.00 90.00 183 ASP A O 1
ATOM 1417 N N . ARG A 1 184 ? -21.469 1.683 19.859 1.00 87.25 184 ARG A N 1
ATOM 1418 C CA . ARG A 1 184 ? -22.238 0.681 20.621 1.00 87.25 184 ARG A CA 1
ATOM 1419 C C . ARG A 1 184 ? -21.656 0.421 22.004 1.00 87.25 184 ARG A C 1
ATOM 1421 O O . ARG A 1 184 ? -22.410 0.292 2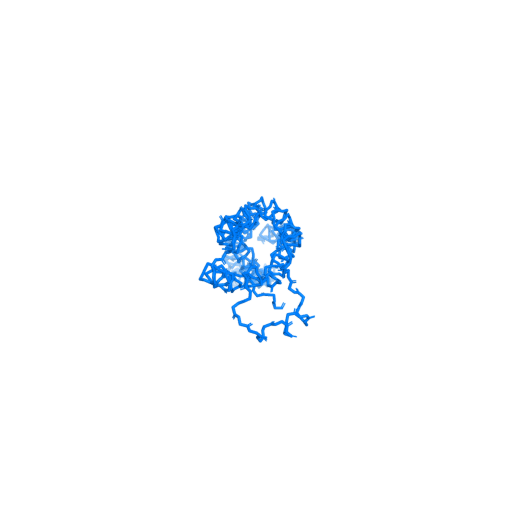2.970 1.00 87.25 184 ARG A O 1
ATOM 1428 N N . LEU A 1 185 ? -20.330 0.361 22.109 1.00 85.62 185 LEU A N 1
ATOM 1429 C CA . LEU A 1 185 ? -19.646 0.225 23.391 1.00 85.62 185 LEU A CA 1
ATOM 1430 C C . LEU A 1 185 ? -19.952 1.420 24.301 1.00 85.62 185 LEU A C 1
ATOM 1432 O O . LEU A 1 185 ? -20.286 1.225 25.468 1.00 85.62 185 LEU A O 1
ATOM 1436 N N . SER A 1 186 ? -19.924 2.641 23.766 1.00 85.06 186 SER A N 1
ATOM 1437 C CA . SER A 1 186 ? -20.265 3.857 24.508 1.00 85.06 186 SER A CA 1
ATOM 1438 C C . SER A 1 186 ? -21.730 3.882 24.955 1.00 85.06 186 SER A C 1
ATOM 1440 O O . SER A 1 186 ? -22.013 4.255 26.094 1.00 85.06 186 SER A O 1
ATOM 1442 N N . HIS A 1 187 ? -22.668 3.410 24.129 1.00 84.94 187 HIS A N 1
ATOM 1443 C CA . HIS A 1 187 ? -24.061 3.221 24.551 1.00 84.94 187 HIS A CA 1
ATOM 1444 C C . HIS A 1 187 ? -24.200 2.228 25.715 1.00 84.94 187 HIS A C 1
ATOM 1446 O O . HIS A 1 187 ? -24.996 2.453 26.631 1.00 84.94 187 HIS A O 1
ATOM 1452 N N . LEU A 1 188 ? -23.422 1.143 25.714 1.00 80.94 188 LEU A N 1
ATOM 1453 C CA . LEU A 1 188 ? -23.401 0.175 26.810 1.00 80.94 188 LEU A CA 1
ATOM 1454 C C . LEU A 1 188 ? -22.801 0.795 28.086 1.00 80.94 188 LEU A C 1
ATOM 1456 O O . LEU A 1 188 ? -23.420 0.712 29.148 1.00 80.94 188 LEU A O 1
ATOM 1460 N N . GLN A 1 189 ? -21.667 1.491 27.974 1.00 79.50 189 GLN A N 1
ATOM 1461 C CA . GLN A 1 189 ? -21.008 2.188 29.086 1.00 79.50 189 GLN A CA 1
ATOM 1462 C C . GLN A 1 189 ? -21.898 3.266 29.722 1.00 79.50 189 GLN A C 1
ATOM 1464 O O . GLN A 1 189 ? -21.990 3.340 30.946 1.00 79.50 189 GLN A O 1
ATOM 1469 N N . ASN A 1 190 ? -22.610 4.061 28.917 1.00 82.12 190 ASN A N 1
ATOM 1470 C CA . ASN A 1 190 ? -23.522 5.094 29.418 1.00 82.12 190 ASN A CA 1
ATOM 1471 C C . ASN A 1 190 ? -24.709 4.520 30.203 1.00 82.12 190 ASN A C 1
ATOM 1473 O O . ASN A 1 190 ? -25.245 5.179 31.088 1.00 82.12 190 ASN A O 1
ATOM 1477 N N . ARG A 1 191 ? -25.145 3.293 29.905 1.00 79.12 191 ARG A N 1
ATOM 1478 C CA . ARG A 1 191 ? -26.194 2.632 30.697 1.00 79.12 191 ARG A CA 1
ATOM 1479 C C . ARG A 1 191 ? -25.655 2.103 32.018 1.00 79.12 191 ARG A C 1
ATOM 1481 O O . ARG A 1 191 ? -26.320 2.272 33.038 1.00 79.12 191 ARG A O 1
ATOM 1488 N N . LEU A 1 192 ? -24.448 1.536 31.999 1.00 75.62 192 LEU A N 1
ATOM 1489 C CA . LEU A 1 192 ? -23.753 1.106 33.211 1.00 75.62 192 LEU A CA 1
ATOM 1490 C C . LEU A 1 192 ? -23.560 2.277 34.183 1.00 75.62 192 LEU A C 1
ATOM 1492 O O . LEU A 1 192 ? -23.864 2.141 35.366 1.00 75.62 192 LEU A O 1
ATOM 1496 N N . SER A 1 193 ? -23.141 3.448 33.691 1.00 75.88 193 SER A N 1
ATOM 1497 C CA . SER A 1 193 ? -22.977 4.648 34.525 1.00 75.88 193 SER A CA 1
ATOM 1498 C C . SER A 1 193 ? -24.300 5.208 35.065 1.00 75.88 193 SER A C 1
ATOM 1500 O O . SER A 1 193 ? -24.315 5.830 36.123 1.00 75.88 193 SER A O 1
ATOM 1502 N N . GLN A 1 194 ? -25.426 4.931 34.399 1.00 82.19 194 GLN A N 1
ATOM 1503 C CA . GLN A 1 194 ? -26.783 5.237 34.875 1.00 82.19 194 GLN A CA 1
ATOM 1504 C C . GLN A 1 194 ? -27.348 4.179 35.846 1.00 82.19 194 GLN A C 1
ATOM 1506 O O . GLN A 1 194 ? -28.530 4.229 36.185 1.00 82.19 194 GLN A O 1
ATOM 1511 N N . GLY A 1 195 ? -26.544 3.196 36.268 1.00 73.56 195 GLY A N 1
ATOM 1512 C CA . GLY A 1 195 ? -26.971 2.123 37.171 1.00 73.56 195 GLY A CA 1
ATOM 1513 C C . GLY A 1 195 ? -27.877 1.072 36.521 1.00 73.56 195 GLY A C 1
ATOM 1514 O O . GLY A 1 195 ? -28.497 0.278 37.228 1.00 73.56 195 GLY A O 1
ATOM 1515 N N . ARG A 1 196 ? -27.978 1.047 35.185 1.00 76.75 196 ARG A N 1
ATOM 1516 C CA . ARG A 1 196 ? -28.733 0.028 34.443 1.00 76.75 196 ARG A CA 1
ATOM 1517 C C . ARG A 1 196 ? -27.812 -1.126 34.070 1.00 76.75 196 ARG A C 1
ATOM 1519 O O . ARG A 1 196 ? -26.752 -0.919 33.483 1.00 76.75 196 ARG A O 1
ATOM 1526 N N . THR A 1 197 ? -28.237 -2.349 34.363 1.00 71.12 197 THR A N 1
ATOM 1527 C CA . THR A 1 197 ? -27.502 -3.549 33.965 1.00 71.12 197 THR A CA 1
ATOM 1528 C C . THR A 1 197 ? -27.719 -3.840 32.473 1.00 71.12 197 THR A C 1
ATOM 1530 O O . THR A 1 197 ? -28.864 -3.861 32.015 1.00 71.12 197 THR A O 1
ATOM 1533 N N . PRO A 1 198 ? -26.652 -4.047 31.680 1.00 71.75 198 PRO A N 1
ATOM 1534 C CA . PRO A 1 198 ? -26.787 -4.439 30.285 1.00 71.75 198 PRO A CA 1
ATOM 1535 C C . PRO A 1 198 ? -27.372 -5.849 30.196 1.00 71.75 198 PRO A C 1
ATOM 1537 O O . PRO A 1 198 ? -27.104 -6.711 31.039 1.00 71.75 198 PRO A O 1
ATOM 1540 N N . THR A 1 199 ? -28.188 -6.088 29.172 1.00 77.88 199 THR A N 1
ATOM 1541 C CA . THR A 1 199 ? -28.779 -7.411 28.965 1.00 77.88 199 THR A CA 1
ATOM 1542 C C . THR A 1 199 ? -27.730 -8.386 28.413 1.00 77.88 199 THR A C 1
ATOM 1544 O O . THR A 1 199 ? -26.838 -7.975 27.663 1.00 77.88 199 THR A O 1
ATOM 1547 N N . PRO A 1 200 ? -27.844 -9.696 28.704 1.00 76.88 200 PRO A N 1
ATOM 1548 C CA . PRO A 1 200 ? -26.953 -10.709 28.133 1.00 76.88 200 PRO A CA 1
ATOM 1549 C C . PRO A 1 200 ? -26.933 -10.710 26.597 1.00 76.88 200 PRO A C 1
ATOM 1551 O O . PRO A 1 200 ? -25.910 -11.010 25.990 1.00 76.88 200 PRO A O 1
ATOM 1554 N N . THR A 1 201 ? -28.053 -10.361 25.957 1.00 81.25 201 THR A N 1
ATOM 1555 C CA . THR A 1 201 ? -28.172 -10.291 24.494 1.00 81.25 201 THR A CA 1
ATOM 1556 C C . THR A 1 201 ? -27.312 -9.178 23.902 1.00 81.25 201 THR A C 1
ATOM 1558 O O . THR A 1 201 ? -26.635 -9.395 22.904 1.00 81.25 201 THR A O 1
ATOM 1561 N N . GLU A 1 202 ? -27.297 -8.000 24.524 1.00 80.25 202 GLU A N 1
ATOM 1562 C CA . GLU A 1 202 ? -26.509 -6.859 24.042 1.00 80.25 202 GLU A CA 1
ATOM 1563 C C . GLU A 1 202 ? -25.008 -7.093 24.221 1.00 80.25 202 GLU A C 1
ATOM 1565 O O . GLU A 1 202 ? -24.223 -6.766 23.333 1.00 80.25 202 GLU A O 1
ATOM 1570 N N . ALA A 1 203 ? -24.611 -7.698 25.345 1.00 78.94 203 ALA A N 1
ATOM 1571 C CA . ALA A 1 203 ? -23.223 -8.078 25.584 1.00 78.94 203 ALA A CA 1
ATOM 1572 C C . ALA A 1 203 ? -22.741 -9.115 24.551 1.00 78.94 203 ALA A C 1
ATOM 1574 O O . ALA A 1 203 ? -21.672 -8.948 23.964 1.00 78.94 203 ALA A O 1
ATOM 1575 N N . ARG A 1 204 ? -23.579 -10.117 24.239 1.00 81.62 204 ARG A N 1
ATOM 1576 C CA . ARG A 1 204 ? -23.315 -11.097 23.173 1.00 81.62 204 ARG A CA 1
ATOM 1577 C C . ARG A 1 204 ? -23.245 -10.472 21.789 1.00 81.62 204 ARG A C 1
ATOM 1579 O O . ARG A 1 204 ? -22.376 -10.849 21.014 1.00 81.62 204 ARG A O 1
ATOM 1586 N N . GLU A 1 205 ? -24.123 -9.526 21.453 1.00 87.50 205 GLU A N 1
ATOM 1587 C CA . GLU A 1 205 ? -24.047 -8.838 20.157 1.00 87.50 205 GLU A CA 1
ATOM 1588 C C . GLU A 1 205 ? -22.726 -8.063 20.027 1.00 87.50 205 GLU A C 1
ATOM 1590 O O . GLU A 1 205 ? -22.100 -8.059 18.965 1.00 87.50 205 GLU A O 1
ATOM 1595 N N . LEU A 1 206 ? -22.275 -7.426 21.109 1.00 85.31 206 LEU A N 1
ATOM 1596 C CA . LEU A 1 206 ? -21.035 -6.657 21.113 1.00 85.31 206 LEU A CA 1
ATOM 1597 C C . LEU A 1 206 ? -19.795 -7.558 21.011 1.00 85.31 206 LEU A C 1
ATOM 1599 O O . LEU A 1 206 ? -18.865 -7.221 20.274 1.00 85.31 206 LEU A O 1
ATOM 1603 N N . ALA A 1 207 ? -19.814 -8.717 21.678 1.00 85.12 207 ALA A N 1
ATOM 1604 C CA . ALA A 1 207 ? -18.804 -9.768 21.544 1.00 85.12 207 ALA A CA 1
ATOM 1605 C C . ALA A 1 207 ? -18.798 -10.395 20.143 1.00 85.12 207 ALA A C 1
ATOM 1607 O O . ALA A 1 207 ? -17.738 -10.560 19.545 1.00 85.12 207 ALA A O 1
ATOM 1608 N N . PHE A 1 208 ? -19.973 -10.675 19.577 1.00 86.62 208 PHE A N 1
ATOM 1609 C CA . PHE A 1 208 ? -20.114 -11.194 18.219 1.00 86.62 208 PHE A CA 1
ATOM 1610 C C . PHE A 1 208 ? -19.498 -10.237 17.192 1.00 86.62 208 PHE A C 1
ATOM 1612 O O . PHE A 1 208 ? -18.644 -10.634 16.408 1.00 86.62 208 PHE A O 1
ATOM 1619 N N . ARG A 1 209 ? -19.833 -8.944 17.262 1.00 88.38 209 ARG A N 1
ATOM 1620 C CA . ARG A 1 209 ? -19.261 -7.934 16.359 1.00 88.38 209 ARG A CA 1
ATOM 1621 C C . ARG A 1 209 ? -17.760 -7.749 16.550 1.00 88.38 209 ARG A C 1
ATOM 1623 O O . ARG A 1 209 ? -17.056 -7.529 15.574 1.00 88.38 209 ARG A O 1
ATOM 1630 N N . LEU A 1 210 ? -17.261 -7.832 17.783 1.00 88.94 210 LEU A N 1
ATOM 1631 C CA . LEU A 1 210 ? -15.821 -7.809 18.040 1.00 88.94 210 LEU A CA 1
ATOM 1632 C C . LEU A 1 210 ? -15.128 -9.002 17.363 1.00 88.94 210 LEU A C 1
ATOM 1634 O O . LEU A 1 210 ? -14.104 -8.828 16.705 1.00 88.94 210 LEU A O 1
ATOM 1638 N N . ASN A 1 211 ? -15.724 -10.191 17.454 1.00 88.69 211 ASN A N 1
ATOM 1639 C CA . ASN A 1 211 ? -15.228 -11.389 16.782 1.00 88.69 211 ASN A CA 1
ATOM 1640 C C . ASN A 1 211 ? -15.313 -11.302 15.251 1.00 88.69 211 ASN A C 1
ATOM 1642 O O . ASN A 1 211 ? -14.437 -11.849 14.590 1.00 88.69 211 ASN A O 1
ATOM 1646 N N . ASP A 1 212 ? -16.279 -10.573 14.687 1.00 90.75 212 ASP A N 1
ATOM 1647 C CA . ASP A 1 212 ? -16.333 -10.278 13.246 1.00 90.7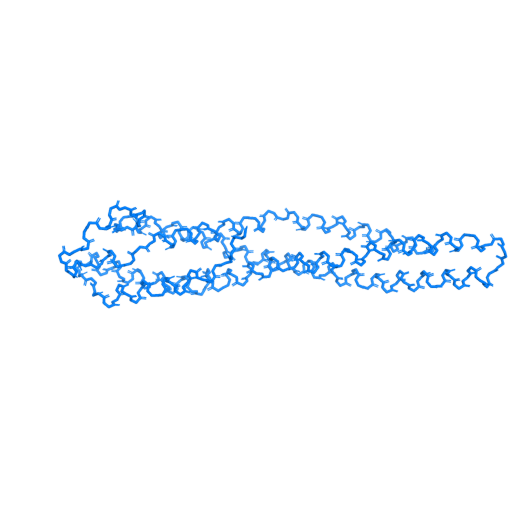5 212 ASP A CA 1
ATOM 1648 C C . ASP A 1 212 ? -15.271 -9.250 12.808 1.00 90.75 212 ASP A C 1
ATOM 1650 O O . ASP A 1 212 ? -14.809 -9.273 11.666 1.00 90.75 212 ASP A O 1
ATOM 1654 N N . LEU A 1 213 ? -14.849 -8.353 13.708 1.00 90.94 213 LEU A N 1
ATOM 1655 C CA . LEU A 1 213 ? -13.822 -7.339 13.438 1.00 90.94 213 LEU A CA 1
ATOM 1656 C C . LEU A 1 213 ? -12.404 -7.915 13.408 1.00 90.94 213 LEU A C 1
ATOM 1658 O O . LEU A 1 213 ? -11.593 -7.519 12.571 1.00 90.94 213 LEU A O 1
ATOM 1662 N N . LEU A 1 214 ? -12.074 -8.817 14.335 1.00 89.69 214 LEU A N 1
ATOM 1663 C CA . LEU A 1 214 ? -10.710 -9.337 14.499 1.00 89.69 214 LEU A CA 1
ATOM 1664 C C . LEU A 1 214 ? -10.128 -9.999 13.227 1.00 89.69 214 LEU A C 1
ATOM 1666 O O . LEU A 1 214 ? -8.948 -9.770 12.942 1.00 89.69 214 LEU A O 1
ATOM 1670 N N . PRO A 1 215 ? -10.900 -10.761 12.424 1.00 90.50 215 PRO A N 1
ATOM 1671 C CA . PRO A 1 215 ? -10.441 -11.324 11.155 1.00 90.50 215 PRO A CA 1
ATOM 1672 C C . PRO A 1 215 ? -10.092 -10.290 10.080 1.00 90.50 215 PRO A C 1
ATOM 1674 O O . PRO A 1 215 ? -9.363 -10.629 9.150 1.00 90.50 215 PRO A O 1
ATOM 1677 N N . LEU A 1 216 ? -10.589 -9.051 10.185 1.00 89.19 216 LEU A N 1
ATOM 1678 C CA . LEU A 1 216 ? -10.329 -7.992 9.201 1.00 89.19 216 LEU A CA 1
ATOM 1679 C C . LEU A 1 216 ? -8.906 -7.434 9.308 1.00 89.19 216 LEU A C 1
ATOM 1681 O O . LEU A 1 216 ? -8.408 -6.825 8.360 1.00 89.19 216 LEU A O 1
ATOM 1685 N N . PHE A 1 217 ? -8.240 -7.636 10.449 1.00 90.06 217 PHE A N 1
ATOM 1686 C CA . PHE A 1 217 ? -6.858 -7.215 10.632 1.00 90.06 217 PHE A CA 1
ATOM 1687 C C . PHE A 1 217 ? -5.915 -8.012 9.726 1.00 90.06 217 PHE A C 1
ATOM 1689 O O . PHE A 1 217 ? -6.031 -9.240 9.650 1.00 90.06 217 PHE A O 1
ATOM 1696 N N . PRO A 1 218 ? -4.930 -7.350 9.089 1.00 84.31 218 PRO A N 1
ATOM 1697 C CA . PRO A 1 218 ? -3.919 -8.053 8.317 1.00 84.31 218 PRO A CA 1
ATOM 1698 C C . PRO A 1 218 ? -3.213 -9.081 9.209 1.00 84.31 218 PRO A C 1
ATOM 1700 O O . PRO A 1 218 ? -2.920 -8.819 10.380 1.00 84.31 218 PRO A O 1
ATOM 1703 N N . ARG A 1 219 ? -2.971 -10.277 8.664 1.00 75.75 219 ARG A N 1
ATOM 1704 C CA . ARG A 1 219 ? -2.196 -11.304 9.362 1.00 75.75 219 ARG A CA 1
ATOM 1705 C C . ARG A 1 219 ? -0.764 -10.796 9.506 1.00 75.75 219 ARG A C 1
ATOM 1707 O O . ARG A 1 219 ? -0.132 -10.455 8.511 1.00 75.75 219 ARG A O 1
ATOM 1714 N N . THR A 1 220 ? -0.286 -10.719 10.741 1.00 57.28 220 THR A N 1
ATOM 1715 C CA . THR A 1 220 ? 1.141 -10.621 11.042 1.00 57.28 220 THR A CA 1
ATOM 1716 C C . THR A 1 220 ? 1.723 -12.009 10.799 1.00 57.28 220 THR A C 1
ATOM 1718 O O . THR A 1 220 ? 1.521 -12.896 11.630 1.00 57.28 220 THR A O 1
ATOM 1721 N N . GLU A 1 221 ? 2.299 -12.226 9.618 1.00 43.56 221 GLU A N 1
ATOM 1722 C CA . GLU A 1 221 ? 3.191 -13.368 9.373 1.00 43.56 221 GLU A CA 1
ATOM 1723 C C . GLU A 1 221 ? 4.522 -13.162 10.101 1.00 43.56 221 GLU A C 1
ATOM 1725 O O . GLU A 1 221 ? 4.987 -11.997 10.153 1.00 43.56 221 GLU A O 1
#

Radius of gyration: 28.33 Å; chains: 1; bounding box: 64×32×81 Å

Sequence (221 aa):
WGQDLQVAHRDLMQERLAVSQAPLLRETTSHLTRLRQILSSIDPEALAPPGGIGTHAFRRLSRLIDTPDELARARGEIDALLRLLTPAQTGLMTLRDQLQRHATALQTMEAQVEAQALAAGWLTQNAAPEHCRSFADRRNSLAATLLQIRSATLQLTNDIVMPSRLILAVQTIALVALPAWLDRLSHLQNRLSQGRTPTPTEARELAFRLNDLLPLFPRTE

pLDDT: mean 84.74, std 13.28, range [41.31, 96.06]

Foldseek 3Di:
DCVVLVVVLVVLVVVVVVLLPPCLLVLLLVLLVVLLVLLVQEQLLLLFDDPDDPDPPVVPPGSHQNDLVSVVVSLVSLVVSLVVLVVSLVVLVVSLVSLVVSLVVLVVSLVVLVVLLVVLVVCLVVPDVVCNVVSVVSSVVSVVVSVVSVVVSVVSVVSSVSSVLSSQLSVPQSVPLPVVLVVLVVVSSVCVVVVHGDDSVSSVVSVVSSVVRSVSRDDPD

Secondary structure (DSSP, 8-state):
--HHHHHHHHHHHHHHHHHHT-HHHHHHHHHHHHHHHHHHTB-GGGGS--SSTTSTTTGGGS--B-SHHHHHHHHHHHHHHHHHHHHHHHHHHHHHHHHHHHHHHHHHHHHHHHHHHHHHHHHHHHS-HHHHHHHHHHHHHHHHHHHHHHHHHHHHHHHHHHHHHHHHHIIIIIIIIHHHHHHHHHHHHHHHHTTPPPPHHHHHHHHHHHHHHGGGSPP--